Protein AF-A0A6D0ID03-F1 (afdb_monomer_lite)

Radius of gyration: 20.22 Å; chains: 1; bounding box: 51×32×66 Å

Secondary structure (DSSP, 8-state):
-------PPPPP-HHHHHHHHHHHHHHHHHHHHHHHHTTSS-HHHHHHHHHHHGGGHHHHHH-GGGHHHHHHHHHHHHHHHHHHHHHHHHHHSS---HHHHHHHHHS-HHHHHHHHHHH--HHHHHHHHHHHHHHHHHHHT-------TTHHHHHHHHHHIIIIIHHHHIIIIIS---HHHHHHHHHHHHGGG--

InterPro domains:
  IPR040423 Phosphoethanolamine transferase [PTHR30443] (12-194)

Foldseek 3Di:
DDPPPPPPQDDFDPQLVVLLLCLLLLLQQVLVVVCVVVVNDDCLLNVLQSLLSCLLCLVLLVCLVCNLVSSVVVLVQSLVQSLVQVLVCVQPVDGDDPVNVVVVVVDDPVRVVVVCVVSDDPVSVVVSVVSVVVSVVSSVSNHRRDDDPPVSVVVSVCSCCVLPVVLQCCCCVVVVDPSVVSV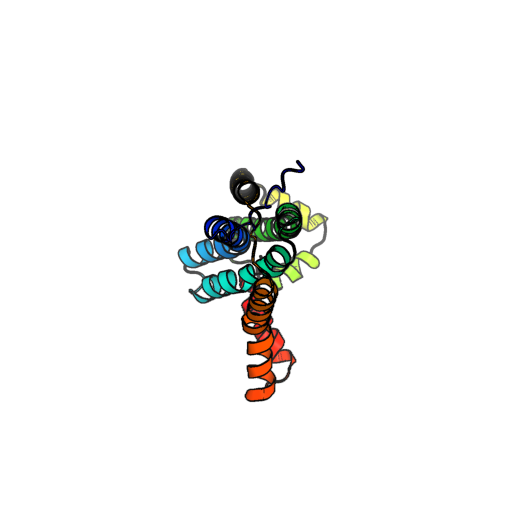VVSVVSCVSNRD

Sequence (195 aa):
MHSTEVQAKPLFSWKALGWALLYFWFFSTLLQAIIYISGYSGTNGIRDSLLFSSLWLIPVFLFPKRIKIIAAVIGVVLWAASLAALCYYVIYGQEFSQSVLFVMFETNTNEASEYLSQYFSLKIVLIALAYTAVAVLLWTRLRPVYIPKPWRYVVSFALLYGLILHPIAMNTFIKNKPFEKTLDNLASRMEPAAP

pLDDT: mean 81.66, std 10.71, range [38.16, 95.25]

Organism: Escherichia coli (NCBI:txid562)

Structure (mmCIF, N/CA/C/O backbone):
data_AF-A0A6D0ID03-F1
#
_entry.id   AF-A0A6D0ID03-F1
#
loop_
_atom_site.group_PDB
_atom_site.id
_atom_site.type_symbol
_atom_site.label_atom_id
_atom_site.label_alt_id
_atom_site.label_comp_id
_atom_site.label_asym_id
_atom_site.label_entity_id
_atom_site.label_seq_id
_atom_site.pdbx_PDB_ins_code
_atom_site.Cartn_x
_atom_site.Cartn_y
_atom_site.Cartn_z
_atom_site.occupancy
_atom_site.B_iso_or_equiv
_atom_site.auth_seq_id
_atom_site.auth_comp_id
_atom_site.auth_asym_id
_atom_site.auth_atom_id
_atom_site.pdbx_PDB_model_num
ATOM 1 N N . MET A 1 1 ? -23.433 2.942 46.182 1.00 38.16 1 MET A N 1
ATOM 2 C CA . MET A 1 1 ? -23.709 3.623 44.898 1.00 38.16 1 MET A CA 1
ATOM 3 C C . MET A 1 1 ? -22.635 3.203 43.905 1.00 38.16 1 MET A C 1
ATOM 5 O O . MET A 1 1 ? -21.529 3.718 43.967 1.00 38.16 1 MET A O 1
ATOM 9 N N . HIS A 1 2 ? -22.912 2.197 43.071 1.00 39.59 2 HIS A N 1
ATOM 10 C CA . HIS A 1 2 ? -22.022 1.823 41.971 1.00 39.59 2 HIS A CA 1
ATOM 11 C C . HIS A 1 2 ? -22.302 2.758 40.797 1.00 39.59 2 HIS A C 1
ATOM 13 O O . HIS A 1 2 ? -23.371 2.691 40.196 1.00 39.59 2 HIS A O 1
ATOM 19 N N . SER A 1 3 ? -21.356 3.647 40.507 1.00 43.28 3 SER A N 1
ATOM 20 C CA . SER A 1 3 ? -21.364 4.483 39.312 1.00 43.28 3 SER A CA 1
ATOM 21 C C . SER A 1 3 ? -21.322 3.582 38.080 1.00 43.28 3 SER A C 1
ATOM 23 O O . SER A 1 3 ? -20.286 3.017 37.741 1.00 43.28 3 SER A O 1
ATOM 25 N N . THR A 1 4 ? -22.463 3.411 37.420 1.00 43.03 4 THR A N 1
ATOM 26 C CA . THR A 1 4 ? -22.525 2.881 36.061 1.00 43.03 4 THR A CA 1
ATOM 27 C C . THR A 1 4 ? -21.894 3.912 35.137 1.00 43.03 4 THR A C 1
ATOM 29 O O . THR A 1 4 ? -22.569 4.830 34.671 1.00 43.03 4 THR A O 1
ATOM 32 N N . GLU A 1 5 ? -20.592 3.784 34.884 1.00 44.31 5 GLU A N 1
ATOM 33 C CA . GLU A 1 5 ? -19.985 4.410 33.717 1.00 44.31 5 GLU A CA 1
ATOM 34 C C . GLU A 1 5 ? -20.665 3.821 32.482 1.00 44.31 5 GLU A C 1
ATOM 36 O O . GLU A 1 5 ? -20.397 2.697 32.052 1.00 44.31 5 GLU A O 1
ATOM 41 N N . VAL A 1 6 ? -21.612 4.576 31.932 1.00 44.34 6 VAL A N 1
ATOM 42 C CA . VAL A 1 6 ? -22.170 4.324 30.611 1.00 44.34 6 VAL A CA 1
ATOM 43 C C . VAL A 1 6 ? -21.000 4.453 29.638 1.00 44.34 6 VAL A C 1
ATOM 45 O O . VAL A 1 6 ? -20.642 5.559 29.240 1.00 44.34 6 VAL A O 1
ATOM 48 N N . GLN A 1 7 ? -20.358 3.330 29.295 1.00 45.62 7 GLN A N 1
ATOM 49 C CA . GLN A 1 7 ? -19.357 3.278 28.233 1.00 45.62 7 GLN A CA 1
ATOM 50 C C . GLN A 1 7 ? -20.007 3.830 26.966 1.00 45.62 7 GLN A C 1
ATOM 52 O O . GLN A 1 7 ? -20.811 3.155 26.316 1.00 45.62 7 GLN A O 1
ATOM 57 N N . ALA A 1 8 ? -19.692 5.082 26.635 1.00 53.47 8 ALA A N 1
ATOM 58 C CA . ALA A 1 8 ? -20.149 5.714 25.414 1.00 53.47 8 ALA A CA 1
ATOM 59 C C . ALA A 1 8 ? -19.753 4.812 24.240 1.00 53.47 8 ALA A C 1
ATOM 61 O O . ALA A 1 8 ? -18.574 4.496 24.053 1.00 53.47 8 ALA A O 1
ATOM 62 N N . LYS A 1 9 ? -20.744 4.352 23.463 1.00 58.38 9 LYS A N 1
ATOM 63 C CA . LYS A 1 9 ? -20.488 3.576 22.245 1.00 58.38 9 LYS A CA 1
ATOM 64 C C . LYS A 1 9 ? -19.510 4.379 21.379 1.00 58.38 9 LYS A C 1
ATOM 66 O O . LYS A 1 9 ? -19.823 5.525 21.055 1.00 58.38 9 LYS A O 1
ATOM 71 N N . PRO A 1 10 ? -18.352 3.816 20.993 1.00 64.25 10 PRO A N 1
ATOM 72 C CA . PRO A 1 10 ? -17.403 4.543 20.168 1.00 64.25 10 PRO A CA 1
ATOM 73 C C . PRO A 1 10 ? -18.072 4.875 18.831 1.00 64.25 10 PRO A C 1
ATOM 75 O O . PRO A 1 10 ? -18.492 3.982 18.093 1.00 64.25 10 PRO A O 1
ATOM 78 N N . LEU A 1 11 ? -18.216 6.172 18.560 1.00 70.81 11 LEU A N 1
ATOM 79 C CA . LEU A 1 11 ? -18.825 6.684 17.339 1.00 70.81 11 LEU A CA 1
ATOM 80 C C . LEU A 1 11 ? -17.901 6.439 16.142 1.00 70.81 11 LEU A C 1
ATOM 82 O O . LEU A 1 11 ? -16.672 6.493 16.247 1.00 70.81 11 LEU A O 1
ATOM 86 N N . PHE A 1 12 ? -18.513 6.187 14.987 1.00 79.62 12 PHE A N 1
ATOM 87 C CA . PHE A 1 12 ? -17.796 6.064 13.725 1.00 79.62 12 PHE A CA 1
ATOM 88 C C . PHE A 1 12 ? -17.061 7.370 13.394 1.00 79.62 12 PHE A C 1
ATOM 90 O O . PHE A 1 12 ? -17.638 8.455 13.462 1.00 79.62 12 PHE A O 1
ATOM 97 N N . SER A 1 13 ? -15.780 7.269 13.026 1.00 83.19 13 SER A N 1
ATOM 98 C CA . SER A 1 13 ? -14.940 8.426 12.706 1.00 83.19 13 SER A CA 1
ATOM 99 C C . SER A 1 13 ? -14.522 8.418 11.240 1.00 83.19 13 SER A C 1
ATOM 101 O O . SER A 1 13 ? -13.660 7.639 10.830 1.00 83.19 13 SER A O 1
ATOM 103 N N . TRP A 1 14 ? -15.063 9.363 10.470 1.00 83.50 14 TRP A N 1
ATOM 104 C CA . TRP A 1 14 ? -14.667 9.620 9.081 1.00 83.50 14 TRP A CA 1
ATOM 105 C C . TRP A 1 14 ? -13.178 9.938 8.935 1.00 83.50 14 TRP A C 1
ATOM 107 O O . TRP A 1 14 ? -12.538 9.503 7.982 1.00 83.50 14 TRP A O 1
ATOM 117 N N . LYS A 1 15 ? -12.596 10.637 9.918 1.00 86.69 15 LYS A N 1
ATOM 118 C CA . LYS A 1 15 ? -11.157 10.929 9.934 1.00 86.69 15 LYS A CA 1
ATOM 119 C C . LYS A 1 15 ? -10.334 9.643 10.023 1.00 86.69 15 LYS A C 1
ATOM 121 O O . LYS A 1 15 ? -9.345 9.512 9.314 1.00 86.69 15 LYS A O 1
ATOM 126 N N . ALA A 1 16 ? -10.740 8.690 10.865 1.00 84.88 16 ALA A N 1
ATOM 127 C CA . ALA A 1 16 ? -10.045 7.409 10.993 1.00 84.88 16 ALA A CA 1
ATOM 128 C C . ALA A 1 16 ? -10.129 6.581 9.700 1.00 84.88 16 ALA A C 1
ATOM 130 O O . ALA A 1 16 ? -9.131 5.991 9.293 1.00 84.88 16 ALA A O 1
ATOM 131 N N . LEU A 1 17 ? -11.291 6.591 9.036 1.00 87.31 17 LEU A N 1
ATOM 132 C CA . LEU A 1 17 ? -11.467 5.942 7.737 1.00 87.31 17 LEU A CA 1
ATOM 133 C C . LEU A 1 17 ? -10.562 6.567 6.664 1.00 87.31 17 LEU A C 1
ATOM 135 O O . LEU A 1 17 ? -9.885 5.835 5.951 1.00 87.31 17 LEU A O 1
ATOM 139 N N . GLY A 1 18 ? -10.510 7.900 6.585 1.00 88.06 18 GLY A N 1
ATOM 140 C CA . GLY A 1 18 ? -9.657 8.609 5.628 1.00 88.06 18 GLY A CA 1
ATOM 141 C C . GLY A 1 18 ? -8.176 8.260 5.785 1.00 88.06 18 GLY A C 1
ATOM 142 O O . GLY A 1 18 ? -7.510 7.972 4.799 1.00 88.06 18 GLY A O 1
ATOM 143 N N . TRP A 1 19 ? -7.671 8.188 7.022 1.00 89.94 19 TRP A N 1
ATOM 144 C CA . TRP A 1 19 ? -6.288 7.761 7.274 1.00 89.94 19 TRP A CA 1
ATOM 145 C C . TRP A 1 19 ? -6.032 6.299 6.894 1.00 89.94 19 TRP A C 1
ATOM 147 O O . TRP A 1 19 ? -4.968 5.997 6.363 1.00 89.94 19 TRP A O 1
ATOM 157 N N . ALA A 1 20 ? -6.988 5.399 7.139 1.00 88.12 20 ALA A N 1
ATOM 158 C CA . ALA A 1 20 ? -6.862 3.999 6.735 1.00 88.12 20 ALA A CA 1
ATOM 159 C C .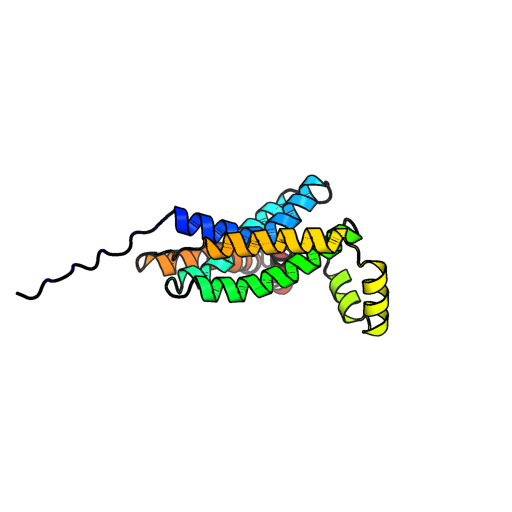 ALA A 1 20 ? -6.837 3.845 5.206 1.00 88.12 20 ALA A C 1
ATOM 161 O O . ALA A 1 20 ? -6.003 3.110 4.688 1.00 88.12 20 ALA A O 1
ATOM 162 N N . LEU A 1 21 ? -7.703 4.573 4.493 1.00 89.44 21 LEU A N 1
ATOM 163 C CA . LEU A 1 21 ? -7.707 4.618 3.030 1.00 89.44 21 LEU A CA 1
ATOM 164 C C . LEU A 1 21 ? -6.377 5.144 2.492 1.00 89.44 21 LEU A C 1
ATOM 166 O O . LEU A 1 21 ? -5.731 4.456 1.713 1.00 89.44 21 LEU A O 1
ATOM 170 N N . LEU A 1 22 ? -5.933 6.312 2.966 1.00 90.31 22 LEU A N 1
ATOM 171 C CA . LEU A 1 22 ? -4.670 6.915 2.538 1.00 90.31 22 LEU A CA 1
ATOM 172 C C . LEU A 1 22 ? -3.477 5.984 2.760 1.00 90.31 22 LEU A C 1
ATOM 174 O O . LEU A 1 22 ? -2.607 5.908 1.901 1.00 90.31 22 LEU A O 1
ATOM 178 N N . TYR A 1 23 ? -3.447 5.262 3.883 1.00 91.12 23 TYR A N 1
ATOM 179 C CA . TYR A 1 23 ? -2.380 4.310 4.172 1.00 91.12 23 TYR A CA 1
ATOM 180 C C . TYR A 1 23 ? -2.305 3.179 3.141 1.00 91.12 23 TYR A C 1
ATOM 182 O O . TYR A 1 23 ? -1.234 2.927 2.603 1.00 91.12 23 TYR A O 1
ATOM 190 N N . PHE A 1 24 ? -3.423 2.512 2.839 1.00 90.38 24 PHE A N 1
ATOM 191 C CA . PHE A 1 24 ? -3.412 1.406 1.875 1.00 90.38 24 PHE A CA 1
ATOM 192 C C . PHE A 1 24 ? -3.273 1.879 0.431 1.00 90.38 24 PHE A C 1
ATOM 194 O O . PHE A 1 24 ? -2.626 1.208 -0.367 1.00 90.38 24 PHE A O 1
ATOM 201 N N . TRP A 1 25 ? -3.848 3.033 0.095 1.00 91.44 25 TRP A N 1
ATOM 202 C CA . TRP A 1 25 ? -3.715 3.620 -1.234 1.00 91.44 25 TRP A CA 1
ATOM 203 C C . TRP A 1 25 ? -2.271 4.010 -1.526 1.00 91.44 25 TRP A C 1
ATOM 205 O O . TRP A 1 25 ? -1.790 3.724 -2.613 1.00 91.44 25 TRP A O 1
ATOM 215 N N . PHE A 1 26 ? -1.547 4.563 -0.548 1.00 90.88 26 PHE A N 1
ATOM 216 C CA . PHE A 1 26 ? -0.164 5.011 -0.723 1.00 90.88 26 PHE A CA 1
ATOM 217 C C . PHE A 1 26 ? 0.756 3.963 -1.372 1.00 90.88 26 PHE A C 1
ATOM 219 O O . PHE A 1 26 ? 1.575 4.322 -2.219 1.00 90.88 26 PHE A O 1
ATOM 226 N N . PHE A 1 27 ? 0.612 2.683 -1.015 1.00 88.06 27 PHE A N 1
ATOM 227 C CA . PHE A 1 27 ? 1.484 1.625 -1.531 1.00 88.06 27 PHE A CA 1
ATOM 228 C C . PHE A 1 27 ? 1.277 1.333 -3.019 1.00 88.06 27 PHE A C 1
ATOM 230 O O . PHE A 1 27 ? 2.258 1.149 -3.731 1.00 88.06 27 PHE A O 1
ATOM 237 N N . SER A 1 28 ? 0.034 1.355 -3.499 1.00 83.19 28 SER A N 1
ATOM 238 C CA . SER A 1 28 ? -0.282 1.001 -4.890 1.00 83.19 28 SER A CA 1
ATOM 239 C C . SER A 1 28 ? -0.426 2.229 -5.797 1.00 83.19 28 SER A C 1
ATOM 241 O O . SER A 1 28 ? -0.029 2.215 -6.958 1.00 83.19 28 SER A O 1
ATOM 243 N N . THR A 1 29 ? -0.973 3.333 -5.284 1.00 84.12 29 THR A N 1
ATOM 244 C CA . THR A 1 29 ? -1.328 4.489 -6.117 1.00 84.12 29 THR A CA 1
ATOM 245 C C . THR A 1 29 ? -0.163 5.430 -6.365 1.00 84.12 29 THR A C 1
ATOM 247 O O . THR A 1 29 ? -0.202 6.167 -7.344 1.00 84.12 29 THR A O 1
ATOM 250 N N . LEU A 1 30 ? 0.856 5.460 -5.494 1.00 85.94 30 LEU A N 1
ATOM 251 C CA . LEU A 1 30 ? 1.992 6.367 -5.682 1.00 85.94 30 LEU A CA 1
ATOM 252 C C . LEU A 1 30 ? 2.731 6.044 -6.984 1.00 85.94 30 LEU A C 1
ATOM 254 O O . LEU A 1 30 ? 2.959 6.939 -7.792 1.00 85.94 30 LEU A O 1
ATOM 258 N N . LEU A 1 31 ? 3.055 4.767 -7.199 1.00 83.88 31 LEU A N 1
ATOM 259 C CA . LEU A 1 31 ? 3.739 4.318 -8.408 1.00 83.88 31 LEU A CA 1
ATOM 260 C C . LEU A 1 31 ? 2.875 4.565 -9.652 1.00 83.88 31 LEU A C 1
ATOM 262 O O . LEU A 1 31 ? 3.341 5.167 -10.614 1.00 83.88 31 LEU A O 1
ATOM 266 N N . GLN A 1 32 ? 1.591 4.199 -9.594 1.00 83.69 32 GLN A N 1
ATOM 267 C CA . GLN A 1 32 ? 0.643 4.424 -10.690 1.00 83.69 32 GLN A CA 1
ATOM 268 C C . GLN A 1 32 ? 0.463 5.913 -11.028 1.00 83.69 32 GLN A C 1
ATOM 270 O O . GLN A 1 32 ? 0.350 6.277 -12.197 1.00 83.69 32 GLN A O 1
ATOM 275 N N . ALA A 1 33 ? 0.490 6.798 -10.028 1.00 85.44 33 ALA A N 1
ATOM 276 C CA . ALA A 1 33 ? 0.455 8.239 -10.252 1.00 85.44 33 ALA A CA 1
ATOM 277 C C . ALA A 1 33 ? 1.724 8.739 -10.958 1.00 85.44 33 ALA A C 1
ATOM 279 O O . ALA A 1 33 ? 1.625 9.564 -11.863 1.00 85.44 33 ALA A O 1
ATOM 280 N N . ILE A 1 34 ? 2.901 8.227 -10.580 1.00 84.12 34 ILE A N 1
ATOM 281 C CA . ILE A 1 34 ? 4.168 8.568 -11.239 1.00 84.12 34 ILE A CA 1
ATOM 282 C C . ILE A 1 34 ? 4.144 8.113 -12.707 1.00 84.12 34 ILE A C 1
ATOM 284 O O . ILE A 1 34 ? 4.424 8.920 -13.589 1.00 84.12 34 ILE A O 1
ATOM 288 N N . ILE A 1 35 ? 3.736 6.869 -12.977 1.00 82.38 35 ILE A N 1
ATOM 289 C CA . ILE A 1 35 ? 3.647 6.306 -14.336 1.00 82.38 35 ILE A CA 1
ATOM 290 C C . ILE A 1 35 ? 2.672 7.115 -15.205 1.00 82.38 35 ILE A C 1
ATOM 292 O O . ILE A 1 35 ? 2.978 7.436 -16.356 1.00 82.38 35 ILE A O 1
ATOM 296 N N . TYR A 1 36 ? 1.515 7.486 -14.649 1.00 81.88 36 TYR A N 1
ATOM 297 C CA . TYR A 1 36 ? 0.525 8.315 -15.336 1.00 81.88 36 TYR A CA 1
ATOM 298 C C . TYR A 1 36 ? 1.073 9.700 -15.695 1.00 81.88 36 TYR A C 1
ATOM 300 O O . TYR A 1 36 ? 0.925 10.146 -16.830 1.00 81.88 36 TYR A O 1
ATOM 308 N N . ILE A 1 37 ? 1.743 10.375 -14.753 1.00 81.81 37 ILE A N 1
ATOM 309 C CA . ILE A 1 37 ? 2.349 11.696 -14.995 1.00 81.81 37 ILE A CA 1
ATOM 310 C C . ILE A 1 37 ? 3.456 11.605 -16.052 1.00 81.81 37 ILE A C 1
ATOM 312 O O . ILE A 1 37 ? 3.625 12.527 -16.846 1.00 81.81 37 ILE A O 1
ATOM 316 N N . SER A 1 38 ? 4.187 10.492 -16.093 1.00 79.56 38 SER A N 1
ATOM 317 C CA . SER A 1 38 ? 5.211 10.236 -17.106 1.00 79.56 38 SER A CA 1
ATOM 318 C C . SER A 1 38 ? 4.648 9.847 -18.481 1.00 79.56 38 SER A C 1
ATOM 320 O O . SER A 1 38 ? 5.418 9.738 -1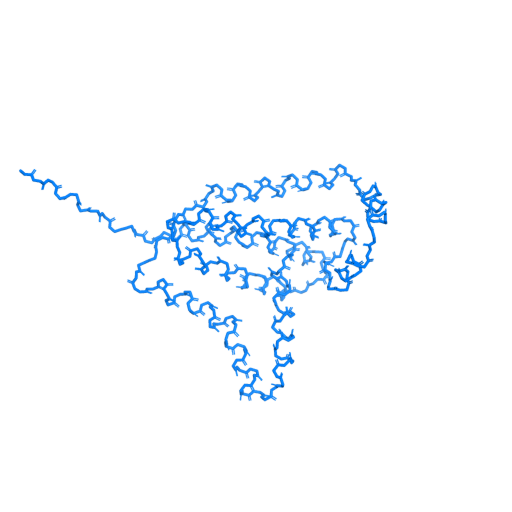9.429 1.00 79.56 38 SER A O 1
ATOM 322 N N . GLY A 1 39 ? 3.326 9.690 -18.619 1.00 73.81 39 GLY A N 1
ATOM 323 C CA . GLY A 1 39 ? 2.654 9.442 -19.897 1.00 73.81 39 GLY A CA 1
ATOM 324 C C . GLY A 1 39 ? 2.712 7.993 -20.389 1.00 73.81 39 GLY A C 1
ATOM 325 O O . GLY A 1 39 ? 2.277 7.723 -21.506 1.00 73.81 39 GLY A O 1
ATOM 326 N N . TYR A 1 40 ? 3.215 7.062 -19.573 1.00 68.12 40 TYR A N 1
ATOM 327 C CA . TYR A 1 40 ? 3.358 5.650 -19.947 1.00 68.12 40 TYR A CA 1
ATOM 328 C C . TYR A 1 40 ? 2.064 4.840 -19.797 1.00 68.12 40 TYR A C 1
ATOM 330 O O . TYR A 1 40 ? 1.917 3.808 -20.446 1.00 68.12 40 TYR A O 1
ATOM 338 N N . SER A 1 41 ? 1.112 5.293 -18.972 1.00 68.69 41 SER A N 1
ATOM 339 C CA . SER A 1 41 ? -0.139 4.569 -18.718 1.00 68.69 41 SER A CA 1
ATOM 340 C C . SER A 1 41 ? -1.349 5.497 -18.647 1.00 68.69 41 SER A C 1
ATOM 342 O O . SER A 1 41 ? -1.246 6.679 -18.319 1.00 68.69 41 SER A O 1
ATOM 344 N N . GLY A 1 42 ? -2.521 4.951 -18.975 1.00 72.12 42 GLY A N 1
ATOM 345 C CA . GLY A 1 42 ? -3.800 5.654 -18.892 1.00 72.12 42 GLY A CA 1
ATOM 346 C C . GLY A 1 42 ? -4.363 5.713 -17.466 1.00 72.12 42 GLY A C 1
ATOM 347 O O . GLY A 1 42 ? -3.817 5.171 -16.511 1.00 72.12 42 GLY A O 1
ATOM 348 N N . THR A 1 43 ? -5.540 6.319 -17.310 1.00 79.38 43 THR A N 1
ATOM 349 C CA . THR A 1 43 ? -6.202 6.484 -15.998 1.00 79.38 43 THR A CA 1
ATOM 350 C C . THR A 1 43 ? -6.719 5.176 -15.383 1.00 79.38 43 THR A C 1
ATOM 352 O O . THR A 1 43 ? -7.073 5.142 -14.201 1.00 79.38 43 THR A O 1
ATOM 355 N N . ASN A 1 44 ? -6.762 4.089 -16.160 1.00 78.69 44 ASN A N 1
ATOM 356 C CA . ASN A 1 44 ? -7.262 2.790 -15.708 1.00 78.69 44 ASN A CA 1
ATOM 357 C C . ASN A 1 44 ? -6.423 2.207 -14.560 1.00 78.69 44 ASN A C 1
ATOM 359 O O . ASN A 1 44 ? -7.014 1.691 -13.612 1.00 78.69 44 ASN A O 1
ATOM 363 N N . GLY A 1 45 ? -5.091 2.351 -14.594 1.00 78.00 45 GLY A N 1
ATOM 364 C CA . GLY A 1 45 ? -4.199 1.862 -13.533 1.00 78.00 45 GLY A CA 1
ATOM 365 C C . GLY A 1 45 ? -4.415 2.580 -12.197 1.00 78.00 45 GLY A C 1
ATOM 366 O O . GLY A 1 45 ? -4.497 1.945 -11.145 1.00 78.00 45 GLY A O 1
ATOM 367 N N . ILE A 1 46 ? -4.637 3.900 -12.225 1.00 82.31 46 ILE A N 1
ATOM 368 C CA . ILE A 1 46 ? -4.972 4.690 -11.025 1.00 82.31 46 ILE A CA 1
ATOM 369 C C . ILE A 1 46 ? -6.319 4.253 -10.441 1.00 82.31 46 ILE A C 1
ATOM 371 O O . ILE A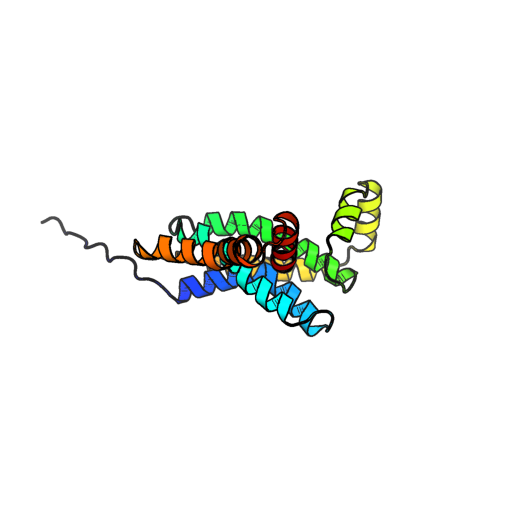 1 46 ? -6.455 4.083 -9.230 1.00 82.31 46 ILE A O 1
ATOM 375 N N . ARG A 1 47 ? -7.336 4.066 -11.291 1.00 83.69 47 ARG A N 1
ATOM 376 C CA . ARG A 1 47 ? -8.658 3.638 -10.823 1.00 83.69 47 ARG A CA 1
ATOM 377 C C . ARG A 1 47 ? -8.590 2.257 -10.185 1.00 83.69 47 ARG A C 1
ATOM 379 O O . ARG A 1 47 ? -9.111 2.064 -9.089 1.00 83.69 47 ARG A O 1
ATOM 386 N N . ASP A 1 48 ? -7.992 1.301 -10.884 1.00 82.25 48 ASP A N 1
ATOM 387 C CA . ASP A 1 48 ? -7.992 -0.083 -10.439 1.00 82.25 48 ASP A CA 1
ATOM 388 C C . ASP A 1 48 ? -7.094 -0.247 -9.193 1.00 82.25 48 ASP A C 1
ATOM 390 O O . ASP A 1 48 ? -7.529 -0.882 -8.232 1.00 82.25 48 ASP A O 1
ATOM 394 N N . SER A 1 49 ? -5.957 0.460 -9.097 1.00 82.12 49 SER A N 1
ATOM 395 C CA . SER A 1 49 ? -5.163 0.522 -7.855 1.00 82.12 49 SER A CA 1
ATOM 396 C C . SER A 1 49 ? -5.973 1.045 -6.663 1.00 82.12 49 SER A C 1
ATOM 398 O O . SER A 1 49 ? -6.067 0.357 -5.652 1.00 82.12 49 SER A O 1
ATOM 400 N N . LEU A 1 50 ? -6.666 2.183 -6.781 1.00 85.62 50 LEU A N 1
ATOM 401 C CA . LEU A 1 50 ? -7.523 2.710 -5.704 1.00 85.62 50 LEU A CA 1
ATOM 402 C C . LEU A 1 50 ? -8.615 1.718 -5.265 1.00 85.62 50 LEU A C 1
ATOM 404 O O . LEU A 1 50 ? -8.868 1.528 -4.066 1.00 85.62 50 LEU A O 1
ATOM 408 N N . LEU A 1 51 ? -9.280 1.088 -6.235 1.00 84.06 51 LEU A N 1
ATOM 409 C CA . LEU A 1 51 ? -10.372 0.153 -5.986 1.00 84.06 51 LEU A CA 1
ATOM 410 C C . LEU A 1 51 ? -9.882 -1.109 -5.269 1.00 84.06 51 LEU A C 1
ATOM 412 O O . LEU A 1 51 ? -10.421 -1.461 -4.220 1.00 84.06 51 LEU A O 1
ATOM 416 N N . PHE A 1 52 ? -8.844 -1.765 -5.782 1.00 84.56 52 PHE A N 1
ATOM 417 C CA . PHE A 1 52 ? -8.352 -3.019 -5.215 1.00 84.56 52 PHE A CA 1
ATOM 418 C C . PHE A 1 52 ? -7.538 -2.810 -3.932 1.00 84.56 52 PHE A C 1
ATOM 420 O O . PHE A 1 52 ? -7.664 -3.625 -3.019 1.00 84.56 52 PHE A O 1
ATOM 427 N N . SER A 1 53 ? -6.830 -1.686 -3.756 1.00 84.56 53 SER A N 1
ATOM 428 C CA . SER A 1 53 ? -6.211 -1.350 -2.462 1.00 84.56 53 SER A CA 1
ATOM 429 C C . SER A 1 53 ? -7.249 -1.196 -1.345 1.00 84.56 53 SER A C 1
ATOM 431 O O . SER A 1 53 ? -6.945 -1.421 -0.173 1.00 84.56 53 SER A O 1
ATOM 433 N N . SER A 1 54 ? -8.503 -0.876 -1.684 1.00 86.56 54 SER A N 1
ATOM 434 C CA . SER A 1 54 ? -9.596 -0.804 -0.708 1.00 86.56 54 SER A CA 1
ATOM 435 C C . SER A 1 54 ? -9.999 -2.179 -0.150 1.00 86.56 54 SER A C 1
ATOM 437 O O . SER A 1 54 ? -10.627 -2.237 0.908 1.00 86.56 54 SER A O 1
ATOM 439 N N . LEU A 1 55 ? -9.597 -3.296 -0.777 1.00 87.50 55 LEU A N 1
ATOM 440 C CA . LEU A 1 55 ? -9.801 -4.642 -0.220 1.00 87.50 55 LEU A CA 1
ATOM 441 C C . LEU A 1 55 ? -9.037 -4.843 1.093 1.00 87.50 55 LEU A C 1
ATOM 443 O O . LEU A 1 55 ? -9.531 -5.527 1.992 1.00 87.50 55 LEU A O 1
ATOM 447 N N . TRP A 1 56 ? -7.888 -4.185 1.264 1.00 87.56 56 TRP A N 1
ATOM 448 C CA . TRP A 1 56 ? -7.097 -4.254 2.496 1.00 87.56 56 TRP A CA 1
ATOM 449 C C . TRP A 1 56 ? -7.797 -3.624 3.710 1.00 87.56 56 TRP A C 1
ATOM 451 O O . TRP A 1 56 ? -7.429 -3.890 4.857 1.00 87.56 56 TRP A O 1
ATOM 461 N N . LEU A 1 57 ? -8.877 -2.867 3.490 1.00 86.62 57 LEU A N 1
ATOM 462 C CA . LEU A 1 57 ? -9.737 -2.386 4.567 1.00 86.62 57 LEU A CA 1
ATOM 463 C C . LEU A 1 57 ? -10.608 -3.480 5.183 1.00 86.62 57 LEU A C 1
ATOM 465 O O . LEU A 1 57 ? -11.022 -3.332 6.332 1.00 86.62 57 LEU A O 1
ATOM 469 N N . ILE A 1 58 ? -10.881 -4.577 4.471 1.00 87.38 58 ILE A N 1
ATOM 470 C CA . ILE A 1 58 ? -11.706 -5.681 4.973 1.00 87.38 58 ILE A CA 1
ATOM 471 C C . ILE A 1 58 ? -11.170 -6.211 6.314 1.00 87.38 58 ILE A C 1
ATOM 473 O O . ILE A 1 58 ? -11.914 -6.149 7.298 1.00 87.38 58 ILE A O 1
ATOM 477 N N . PRO A 1 59 ? -9.908 -6.673 6.432 1.00 85.69 59 PRO A N 1
ATOM 478 C CA . PRO A 1 59 ? -9.393 -7.189 7.701 1.00 85.69 59 PRO A CA 1
ATOM 479 C C . PRO A 1 59 ? -9.326 -6.106 8.790 1.00 85.69 59 PRO A C 1
ATOM 481 O O . PRO A 1 59 ? -9.562 -6.391 9.966 1.00 85.69 59 PRO A O 1
ATOM 484 N N . VAL A 1 60 ? -9.094 -4.846 8.413 1.00 85.69 60 VAL A N 1
ATOM 485 C CA . VAL A 1 60 ? -9.086 -3.702 9.335 1.00 85.69 60 VAL A CA 1
ATOM 486 C C . VAL A 1 60 ? -10.470 -3.437 9.926 1.00 85.69 60 VAL A C 1
ATOM 488 O O . VAL A 1 60 ? -10.608 -3.300 11.146 1.00 85.69 60 VAL A O 1
ATOM 491 N N . PHE A 1 61 ? -11.511 -3.428 9.093 1.00 84.75 61 PHE A N 1
ATOM 492 C CA . PHE A 1 61 ? -12.887 -3.319 9.556 1.00 84.75 61 PHE A CA 1
ATOM 493 C C . PHE A 1 61 ? -13.230 -4.521 10.420 1.00 84.75 61 PHE A C 1
ATOM 495 O O . PHE A 1 61 ? -13.725 -4.331 11.530 1.00 84.75 61 PHE A O 1
ATOM 502 N N . LEU A 1 62 ? -12.882 -5.739 9.993 1.00 85.38 62 LEU A N 1
ATOM 503 C CA . LEU A 1 62 ? -13.123 -6.998 10.704 1.00 85.38 62 LEU A CA 1
ATOM 504 C C . LEU A 1 62 ? -12.360 -7.168 12.022 1.00 85.38 62 LEU A C 1
ATOM 506 O O . LEU A 1 62 ? -12.768 -8.030 12.807 1.00 85.38 62 LEU A O 1
ATOM 510 N N . PHE A 1 63 ? -11.433 -6.272 12.399 1.00 86.25 63 PHE A N 1
ATOM 511 C CA . PHE A 1 63 ? -10.818 -6.241 13.741 1.00 86.25 63 PHE A CA 1
ATOM 512 C C . PHE A 1 63 ? -10.327 -4.828 14.179 1.00 86.25 63 PHE A C 1
ATOM 514 O O . PHE A 1 63 ? -9.119 -4.600 14.256 1.00 86.25 63 PHE A O 1
ATOM 521 N N . PRO A 1 64 ? -11.197 -3.876 14.598 1.00 82.00 64 PRO A N 1
ATOM 522 C CA . PRO A 1 64 ? -10.801 -2.491 14.865 1.00 82.00 64 PRO A CA 1
ATOM 523 C C . PRO A 1 64 ? -9.853 -2.367 16.060 1.00 82.00 64 PRO A C 1
ATOM 525 O O . PRO A 1 64 ? -8.995 -1.490 16.073 1.00 82.00 64 PRO A O 1
ATOM 528 N N . LYS A 1 65 ? -9.944 -3.280 17.041 1.00 84.56 65 LYS A N 1
ATOM 529 C CA . LYS A 1 65 ? -9.023 -3.330 18.190 1.00 84.56 65 LYS A CA 1
ATOM 530 C C . LYS A 1 65 ? -7.583 -3.668 17.783 1.00 84.56 65 LYS A C 1
ATOM 532 O O . LYS A 1 65 ? -6.658 -3.327 18.506 1.00 84.56 65 LYS A O 1
ATOM 537 N N . ARG A 1 66 ? -7.393 -4.346 16.644 1.00 86.38 66 ARG A N 1
ATOM 538 C CA . ARG A 1 66 ? -6.089 -4.808 16.142 1.00 86.38 66 ARG A CA 1
ATOM 539 C C . ARG A 1 66 ? -5.659 -4.081 14.865 1.00 86.38 66 ARG A C 1
ATOM 541 O O . ARG A 1 66 ? -4.724 -4.534 14.212 1.00 86.38 66 ARG A O 1
ATOM 548 N N . ILE A 1 67 ? -6.293 -2.949 14.530 1.00 89.00 67 ILE A N 1
ATOM 549 C CA . ILE A 1 67 ? -6.044 -2.213 13.280 1.00 89.00 67 ILE A CA 1
ATOM 550 C C . ILE A 1 67 ? -4.557 -1.960 13.030 1.00 89.00 67 ILE A C 1
ATOM 552 O O . ILE A 1 67 ? -4.086 -2.222 11.935 1.00 89.00 67 ILE A O 1
ATOM 556 N N . LYS A 1 68 ? -3.808 -1.503 14.042 1.00 88.00 68 LYS A N 1
ATOM 557 C CA . LYS A 1 68 ? -2.398 -1.135 13.877 1.00 88.00 68 LYS A CA 1
ATOM 558 C C . LYS A 1 68 ? -1.522 -2.342 13.566 1.00 88.00 68 LYS A C 1
ATOM 560 O O . LYS A 1 68 ? -0.637 -2.224 12.733 1.00 88.00 68 LYS A O 1
ATOM 565 N N . ILE A 1 69 ? -1.790 -3.479 14.211 1.00 90.62 69 ILE A N 1
ATOM 566 C CA . ILE A 1 69 ? -1.039 -4.726 14.007 1.00 90.62 69 ILE A CA 1
ATOM 567 C C . ILE A 1 69 ? -1.345 -5.284 12.619 1.00 90.62 69 ILE A C 1
ATOM 569 O O . ILE A 1 69 ? -0.432 -5.589 11.867 1.00 90.62 69 ILE A O 1
ATOM 573 N N . ILE A 1 70 ? -2.626 -5.366 12.259 1.00 91.06 70 ILE A N 1
ATOM 574 C CA . ILE A 1 70 ? -3.054 -5.883 10.954 1.00 91.06 70 ILE A CA 1
ATOM 575 C C . ILE A 1 70 ? -2.518 -4.995 9.829 1.00 91.06 70 ILE A C 1
ATOM 577 O O . ILE A 1 70 ? -1.941 -5.501 8.873 1.00 91.06 70 ILE A O 1
ATOM 581 N N . ALA A 1 71 ? -2.653 -3.674 9.974 1.00 90.62 71 ALA A N 1
ATOM 582 C CA . ALA A 1 71 ? -2.113 -2.716 9.022 1.00 90.62 71 ALA A CA 1
ATOM 583 C C . ALA A 1 71 ? -0.582 -2.761 8.965 1.00 90.62 71 ALA A C 1
ATOM 585 O O . ALA A 1 71 ? -0.046 -2.606 7.883 1.00 90.62 71 ALA A O 1
ATOM 586 N N . ALA A 1 72 ? 0.119 -3.017 10.076 1.00 91.50 72 ALA A N 1
ATOM 587 C CA . ALA A 1 72 ? 1.572 -3.190 10.062 1.00 91.50 72 ALA A CA 1
ATOM 588 C C . ALA A 1 72 ? 1.983 -4.447 9.288 1.00 91.50 72 ALA A C 1
ATOM 590 O O . ALA A 1 72 ? 2.851 -4.365 8.434 1.00 91.50 72 ALA A O 1
ATOM 591 N N . VAL A 1 73 ? 1.349 -5.594 9.549 1.00 93.25 73 VAL A N 1
ATOM 592 C CA . VAL A 1 73 ? 1.682 -6.857 8.866 1.00 93.25 73 VAL A CA 1
ATOM 593 C C . VAL A 1 73 ? 1.436 -6.737 7.364 1.00 93.25 73 VAL A C 1
ATOM 595 O O . VAL A 1 73 ? 2.333 -7.007 6.574 1.00 93.25 73 VAL A O 1
ATOM 598 N N . ILE A 1 74 ? 0.244 -6.278 6.972 1.00 91.56 74 ILE A N 1
ATOM 599 C CA . ILE A 1 74 ? -0.090 -6.053 5.560 1.00 91.56 74 ILE A CA 1
ATOM 600 C C . ILE A 1 74 ? 0.834 -4.987 4.968 1.00 91.56 74 ILE A C 1
ATOM 602 O O . ILE A 1 74 ? 1.373 -5.160 3.883 1.00 91.56 74 ILE A O 1
ATOM 606 N N . GLY A 1 75 ? 1.039 -3.894 5.696 1.00 91.38 75 GLY A N 1
ATOM 607 C CA . GLY A 1 75 ? 1.832 -2.761 5.257 1.00 91.38 75 GLY A CA 1
ATOM 608 C C . GLY A 1 75 ? 3.304 -3.081 5.055 1.00 91.38 75 GLY A C 1
ATOM 609 O O . GLY A 1 75 ? 3.885 -2.534 4.137 1.00 91.38 75 GLY A O 1
ATOM 610 N N . VAL A 1 76 ? 3.906 -3.976 5.844 1.00 92.62 76 VAL A N 1
ATOM 611 C CA . VAL A 1 76 ? 5.287 -4.442 5.623 1.00 92.62 76 VAL A CA 1
ATOM 612 C C . VAL A 1 76 ? 5.390 -5.211 4.310 1.00 92.62 76 VAL A C 1
ATOM 614 O O . VAL A 1 76 ? 6.322 -4.975 3.547 1.00 92.62 76 VAL A O 1
ATOM 617 N N . VAL A 1 77 ? 4.423 -6.087 4.024 1.00 91.75 77 VAL A N 1
ATOM 618 C CA . VAL A 1 77 ? 4.387 -6.839 2.760 1.00 91.75 77 VAL A CA 1
ATOM 619 C C . VAL A 1 77 ? 4.202 -5.885 1.578 1.00 91.75 77 VAL A C 1
ATOM 621 O O . VAL A 1 77 ? 4.985 -5.928 0.634 1.00 91.75 77 VAL A O 1
ATOM 624 N N . LEU A 1 78 ? 3.221 -4.978 1.663 1.00 91.38 78 LEU A N 1
ATOM 625 C CA . LEU A 1 78 ? 2.963 -3.982 0.620 1.00 91.38 78 LEU A CA 1
ATOM 626 C C . LEU A 1 78 ? 4.140 -3.024 0.429 1.00 91.38 78 LEU A C 1
ATOM 628 O O . LEU A 1 78 ? 4.470 -2.711 -0.704 1.00 91.38 78 LEU A O 1
ATOM 632 N N . TRP A 1 79 ? 4.779 -2.586 1.516 1.00 94.31 79 TRP A N 1
ATOM 633 C CA . TRP A 1 79 ? 5.955 -1.718 1.490 1.00 94.31 79 TRP A CA 1
ATOM 634 C C . TRP A 1 79 ? 7.141 -2.386 0.807 1.00 94.31 79 TRP A C 1
ATOM 636 O O . TRP A 1 79 ? 7.810 -1.740 0.011 1.00 94.31 79 TRP A O 1
ATOM 646 N N . ALA A 1 80 ? 7.419 -3.655 1.116 1.00 90.69 80 ALA A N 1
ATOM 647 C CA . ALA A 1 80 ? 8.555 -4.358 0.533 1.00 90.69 80 ALA A CA 1
ATOM 648 C C . ALA A 1 80 ? 8.390 -4.499 -0.986 1.00 90.69 80 ALA A C 1
ATOM 650 O O . ALA A 1 80 ? 9.317 -4.194 -1.737 1.00 90.69 80 ALA A O 1
ATOM 651 N N . ALA A 1 81 ? 7.195 -4.900 -1.426 1.00 89.88 81 ALA A N 1
ATOM 652 C CA . ALA A 1 81 ? 6.888 -5.061 -2.840 1.00 89.88 81 ALA A CA 1
ATOM 653 C C . ALA A 1 81 ? 6.874 -3.705 -3.576 1.00 89.88 81 ALA A C 1
ATOM 655 O O . ALA A 1 81 ? 7.606 -3.514 -4.546 1.00 89.88 81 ALA A O 1
ATOM 656 N N . SER A 1 82 ? 6.196 -2.695 -3.019 1.00 90.81 82 SER A N 1
ATOM 657 C CA . SER A 1 82 ? 6.129 -1.358 -3.624 1.00 90.81 82 SER A CA 1
ATOM 658 C C . SER A 1 82 ? 7.455 -0.624 -3.653 1.00 90.81 82 SER A C 1
ATOM 660 O O . SER A 1 82 ? 7.717 0.129 -4.590 1.00 90.81 82 SER A O 1
ATOM 662 N N . LEU A 1 83 ? 8.314 -0.839 -2.657 1.00 91.56 83 LEU A N 1
ATOM 663 C CA . LEU A 1 83 ? 9.657 -0.286 -2.660 1.00 91.56 83 LEU A CA 1
ATOM 664 C C . LEU A 1 83 ? 10.500 -0.919 -3.771 1.00 91.56 83 LEU A C 1
ATOM 666 O O . LEU A 1 83 ? 11.223 -0.196 -4.455 1.00 91.56 83 LEU A O 1
ATOM 670 N N . ALA A 1 84 ? 10.388 -2.233 -3.985 1.00 88.81 84 ALA A N 1
ATOM 671 C CA . ALA A 1 84 ? 11.071 -2.910 -5.082 1.00 88.81 84 ALA A CA 1
ATOM 672 C C . ALA A 1 84 ? 10.604 -2.376 -6.446 1.00 88.81 84 ALA A C 1
ATOM 674 O O . ALA A 1 84 ? 11.440 -1.979 -7.262 1.00 88.81 84 ALA A O 1
ATOM 675 N N . ALA A 1 85 ? 9.289 -2.260 -6.659 1.00 88.56 85 ALA A N 1
ATOM 676 C CA . ALA A 1 85 ? 8.721 -1.704 -7.887 1.00 88.56 85 ALA A CA 1
ATOM 677 C C . ALA A 1 85 ? 9.103 -0.226 -8.106 1.00 88.56 85 ALA A C 1
ATOM 679 O O . ALA A 1 85 ? 9.421 0.183 -9.224 1.00 88.56 85 ALA A O 1
ATOM 680 N N . LEU A 1 86 ? 9.150 0.581 -7.040 1.00 89.81 86 LEU A N 1
ATOM 681 C CA . LEU A 1 86 ? 9.602 1.972 -7.105 1.00 89.81 86 LEU A CA 1
ATOM 682 C C . LEU A 1 86 ? 11.087 2.074 -7.476 1.00 89.81 86 LEU A C 1
ATOM 684 O O . LEU A 1 86 ? 11.448 2.880 -8.332 1.00 89.81 86 LEU A O 1
ATOM 688 N N . CYS A 1 87 ? 11.952 1.266 -6.860 1.00 89.06 87 CYS A N 1
ATOM 689 C CA . CYS A 1 87 ? 13.373 1.219 -7.202 1.00 89.06 87 CYS A CA 1
ATOM 690 C C . CYS A 1 87 ? 13.578 0.790 -8.659 1.00 89.06 87 CYS A C 1
ATOM 692 O O . CYS A 1 87 ? 14.361 1.415 -9.372 1.00 89.06 87 CYS A O 1
ATOM 694 N N . TYR A 1 88 ? 12.832 -0.219 -9.114 1.00 87.56 88 TYR A N 1
ATOM 695 C CA . TYR A 1 88 ? 12.833 -0.657 -10.505 1.00 87.56 88 TYR A CA 1
ATOM 696 C C . TYR A 1 88 ? 12.456 0.488 -11.455 1.00 87.56 88 TYR A C 1
ATOM 698 O O . TYR A 1 88 ? 13.198 0.784 -12.391 1.00 87.56 88 TYR A O 1
ATOM 706 N N . TYR A 1 89 ? 11.377 1.214 -11.158 1.00 88.06 89 TYR A N 1
ATOM 707 C CA . TYR A 1 89 ? 10.975 2.379 -11.943 1.00 88.06 89 TYR A CA 1
ATOM 708 C C . TYR A 1 89 ? 12.050 3.475 -11.971 1.00 88.06 89 TYR A C 1
ATOM 710 O O . TYR A 1 89 ? 12.309 4.068 -13.013 1.00 88.06 89 TYR A O 1
ATOM 718 N N . VAL A 1 90 ? 12.717 3.750 -10.847 1.00 88.69 90 VAL A N 1
ATOM 719 C CA . VAL A 1 90 ? 13.782 4.768 -10.783 1.00 88.69 90 VAL A CA 1
ATOM 720 C C . VAL A 1 90 ? 14.988 4.400 -11.652 1.00 88.69 90 VAL A C 1
ATOM 722 O O . VAL A 1 90 ? 15.636 5.304 -12.184 1.00 88.69 90 VAL A O 1
ATOM 725 N N . ILE A 1 91 ? 15.295 3.107 -11.779 1.00 87.69 91 ILE A N 1
ATOM 726 C CA . ILE A 1 91 ? 16.415 2.600 -12.581 1.00 87.69 91 ILE A CA 1
ATOM 727 C C . ILE A 1 91 ? 16.050 2.568 -14.069 1.00 87.69 91 ILE A C 1
ATOM 729 O O . ILE A 1 91 ? 16.802 3.084 -14.893 1.00 87.69 91 ILE A O 1
ATOM 733 N N . TYR A 1 92 ? 14.908 1.967 -14.409 1.00 84.12 92 TYR A N 1
ATOM 734 C CA . TYR A 1 92 ? 14.558 1.618 -15.790 1.00 84.12 92 TYR A CA 1
ATOM 735 C C . TYR A 1 92 ? 13.544 2.566 -16.441 1.00 84.12 92 TYR A C 1
ATOM 737 O O . TYR A 1 92 ? 13.376 2.536 -17.655 1.00 84.12 92 TYR A O 1
ATOM 745 N N . GLY A 1 93 ? 12.854 3.401 -15.660 1.00 83.31 93 GLY A N 1
ATOM 746 C CA . GLY A 1 93 ? 11.826 4.324 -16.153 1.00 83.31 93 GLY A CA 1
ATOM 747 C C . GLY A 1 93 ? 10.536 3.649 -16.627 1.00 83.31 93 GLY A C 1
ATOM 748 O O . GLY A 1 93 ? 9.720 4.305 -17.267 1.00 83.31 93 GLY A O 1
ATOM 749 N N . GLN A 1 94 ? 10.353 2.361 -16.331 1.00 80.44 94 GLN A N 1
ATOM 750 C CA . GLN A 1 94 ? 9.204 1.562 -16.759 1.00 80.44 94 GLN A CA 1
ATOM 751 C C . GLN A 1 94 ? 8.565 0.820 -15.583 1.00 80.44 94 GLN A C 1
ATOM 753 O O . GLN A 1 94 ? 9.179 0.651 -14.525 1.00 80.44 94 GLN A O 1
ATOM 758 N N . GLU A 1 95 ? 7.315 0.399 -15.764 1.00 80.81 95 GLU A N 1
ATOM 759 C CA . GLU A 1 95 ? 6.572 -0.348 -14.752 1.00 80.81 95 GLU A CA 1
ATOM 760 C C . GLU A 1 95 ? 7.067 -1.791 -14.618 1.00 80.81 95 GLU A C 1
ATOM 762 O O . GLU A 1 95 ? 7.593 -2.393 -15.556 1.00 80.81 95 GLU A O 1
ATOM 767 N N . PHE A 1 96 ? 6.917 -2.335 -13.415 1.00 77.94 96 PHE A N 1
ATOM 768 C CA . PHE A 1 96 ? 7.294 -3.707 -13.118 1.00 77.94 96 PHE A CA 1
ATOM 769 C C . PHE A 1 96 ? 6.275 -4.663 -13.752 1.00 77.94 96 PHE A C 1
ATOM 771 O O . PHE A 1 96 ? 5.090 -4.572 -13.447 1.00 77.94 96 PHE A O 1
ATOM 778 N N . SER A 1 97 ? 6.722 -5.553 -14.643 1.00 81.00 97 SER A N 1
ATOM 779 C CA . SER A 1 97 ? 5.842 -6.469 -15.385 1.00 81.00 97 SER A CA 1
ATOM 780 C C . SER A 1 97 ? 6.036 -7.929 -14.977 1.00 81.00 97 SER A C 1
ATOM 782 O O . SER A 1 97 ? 7.077 -8.321 -14.443 1.00 81.00 97 SER A O 1
ATOM 784 N N . GLN A 1 98 ? 5.047 -8.771 -15.283 1.00 76.50 98 GLN A N 1
ATOM 785 C CA . GLN A 1 98 ? 5.104 -10.200 -14.972 1.00 76.50 98 GLN A CA 1
ATOM 786 C C . GLN A 1 98 ? 6.303 -10.922 -15.622 1.00 76.50 98 GLN A C 1
ATOM 788 O O . GLN A 1 98 ? 6.896 -11.809 -15.008 1.00 76.50 98 GLN A O 1
ATOM 793 N N . SER A 1 99 ? 6.695 -10.548 -16.845 1.00 82.62 99 SER A N 1
ATOM 794 C CA . SER A 1 99 ? 7.861 -11.143 -17.514 1.00 82.62 99 SER A CA 1
ATOM 795 C C . SER A 1 99 ? 9.172 -10.774 -16.819 1.00 82.62 99 SER A C 1
ATOM 797 O O . SER A 1 99 ? 10.056 -11.618 -16.699 1.00 82.62 99 SER A O 1
ATOM 799 N N . VAL A 1 100 ? 9.286 -9.552 -16.293 1.00 81.50 100 VAL A N 1
ATOM 800 C CA . VAL A 1 100 ? 10.446 -9.116 -15.501 1.00 81.50 100 VAL A CA 1
ATOM 801 C C . VAL A 1 100 ? 10.555 -9.929 -14.213 1.00 81.50 100 VAL A C 1
ATOM 803 O O . VAL A 1 100 ? 11.644 -10.382 -13.871 1.00 81.50 100 VAL A O 1
ATOM 806 N N . LEU A 1 101 ? 9.435 -10.174 -13.531 1.00 80.88 101 LEU A N 1
ATOM 807 C CA . LEU A 1 101 ? 9.397 -11.018 -12.335 1.00 80.88 101 LEU A CA 1
ATOM 808 C C . LEU A 1 101 ? 9.829 -12.462 -12.631 1.00 80.88 101 LEU A C 1
ATOM 810 O O . LEU A 1 101 ? 10.564 -13.049 -11.841 1.00 80.88 101 LEU A O 1
ATOM 814 N N . PHE A 1 102 ? 9.420 -13.020 -13.775 1.00 82.75 102 PHE A N 1
ATOM 815 C CA . PHE A 1 102 ? 9.874 -14.343 -14.211 1.00 82.75 102 PHE A CA 1
ATOM 816 C C . PHE A 1 102 ? 11.396 -14.382 -14.398 1.00 82.75 102 PHE A C 1
ATOM 818 O O . PHE A 1 102 ? 12.061 -15.236 -13.817 1.00 82.75 102 PHE A O 1
ATOM 825 N N . VAL A 1 103 ? 11.954 -13.405 -15.120 1.00 81.81 103 VAL A N 1
ATOM 826 C CA . VAL A 1 103 ? 13.407 -13.296 -15.329 1.00 81.81 103 VAL A CA 1
ATOM 827 C C . VAL A 1 103 ? 14.150 -13.138 -13.999 1.00 81.81 103 VAL A C 1
ATOM 829 O O . VAL A 1 103 ? 15.182 -13.771 -13.789 1.00 81.81 103 VAL A O 1
ATOM 832 N N . MET A 1 104 ? 13.619 -12.346 -13.062 1.00 80.25 104 MET A N 1
ATOM 833 C CA . MET A 1 104 ? 14.223 -12.174 -11.735 1.00 80.25 104 MET A CA 1
ATOM 834 C C . MET A 1 104 ? 14.270 -13.472 -10.923 1.00 80.25 104 MET A C 1
ATOM 836 O O . MET A 1 104 ? 15.228 -13.673 -10.182 1.00 80.25 104 MET A O 1
ATOM 840 N N . PHE A 1 105 ? 13.272 -14.350 -11.053 1.00 82.44 105 PHE A N 1
ATOM 841 C CA . PHE A 1 105 ? 13.290 -15.661 -10.397 1.00 82.44 105 PHE A CA 1
ATOM 842 C C . PHE A 1 105 ? 14.189 -16.683 -11.099 1.00 82.44 105 PHE A C 1
ATOM 844 O O . PHE A 1 105 ? 14.625 -17.636 -10.457 1.00 82.44 105 PHE A O 1
ATOM 851 N N . GLU A 1 106 ? 14.468 -16.494 -12.387 1.00 85.06 106 GLU A N 1
ATOM 852 C CA . GLU A 1 106 ? 15.406 -17.323 -13.151 1.00 85.06 106 GLU A CA 1
ATOM 853 C C . GLU A 1 106 ? 16.873 -16.890 -12.945 1.00 85.06 106 GLU A C 1
ATOM 855 O O . GLU A 1 106 ? 17.788 -17.698 -13.093 1.00 85.06 106 GLU A O 1
ATOM 860 N N . THR A 1 107 ? 17.096 -15.635 -12.539 1.00 84.12 107 THR A N 1
ATOM 861 C CA . THR A 1 107 ? 18.422 -15.054 -12.272 1.00 84.12 107 THR A CA 1
ATOM 862 C C . THR A 1 107 ? 19.077 -15.683 -11.035 1.00 84.12 107 THR A C 1
ATOM 864 O O . THR A 1 107 ? 18.451 -15.850 -9.986 1.00 84.12 107 THR A O 1
ATOM 867 N N . ASN A 1 108 ? 20.375 -15.983 -11.118 1.00 86.94 108 ASN A N 1
ATOM 868 C CA . ASN A 1 108 ? 21.137 -16.544 -9.997 1.00 86.94 108 ASN A CA 1
ATOM 869 C C . ASN A 1 108 ? 21.695 -15.452 -9.056 1.00 86.94 108 ASN A C 1
ATOM 871 O O . ASN A 1 108 ? 21.858 -14.293 -9.432 1.00 86.94 108 ASN A O 1
ATOM 875 N N . THR A 1 109 ? 22.069 -15.816 -7.825 1.00 80.56 109 THR A N 1
ATOM 876 C CA . THR A 1 109 ? 22.580 -14.882 -6.801 1.00 80.56 109 THR A CA 1
ATOM 877 C C . THR A 1 109 ? 23.827 -14.104 -7.233 1.00 80.56 109 THR A C 1
ATOM 879 O O . THR A 1 109 ? 23.971 -12.939 -6.860 1.00 80.56 109 THR A O 1
ATOM 882 N N . ASN A 1 110 ? 24.704 -14.709 -8.039 1.00 83.56 110 ASN A N 1
ATOM 883 C CA . ASN A 1 110 ? 25.901 -14.042 -8.563 1.00 83.56 110 ASN A CA 1
ATOM 884 C C . ASN A 1 110 ? 25.544 -12.911 -9.543 1.00 83.56 110 ASN A C 1
ATOM 886 O O . ASN A 1 110 ? 26.062 -11.806 -9.414 1.00 83.56 110 ASN A O 1
ATOM 890 N N . GLU A 1 111 ? 24.616 -13.166 -10.467 1.00 80.75 111 GLU A N 1
ATOM 891 C CA . GLU A 1 111 ? 24.135 -12.178 -11.443 1.00 80.75 111 GLU A CA 1
ATOM 892 C C . GLU A 1 111 ? 23.348 -11.062 -10.742 1.00 80.75 111 GLU A C 1
ATOM 894 O O . GLU A 1 111 ? 23.578 -9.877 -10.980 1.00 80.75 111 GLU A O 1
ATOM 899 N N . ALA A 1 112 ? 22.488 -11.424 -9.784 1.00 78.25 112 ALA A N 1
ATOM 900 C CA . ALA A 1 112 ? 21.739 -10.463 -8.979 1.00 78.25 112 ALA A CA 1
ATOM 901 C C . ALA A 1 112 ? 22.656 -9.513 -8.187 1.00 78.25 112 ALA A C 1
ATOM 903 O O . ALA A 1 112 ? 22.366 -8.319 -8.088 1.00 78.25 112 ALA A O 1
ATOM 904 N N . SER A 1 113 ? 23.769 -10.019 -7.639 1.00 79.56 113 SER A N 1
ATOM 905 C CA . SER A 1 113 ? 24.751 -9.188 -6.934 1.00 79.56 113 SER A CA 1
ATOM 906 C C . SER A 1 113 ? 25.457 -8.214 -7.875 1.00 79.56 113 SER A C 1
ATOM 908 O O . SER A 1 113 ? 25.675 -7.064 -7.498 1.00 79.56 113 SER A O 1
ATOM 910 N N . GLU A 1 114 ? 25.802 -8.651 -9.087 1.00 82.56 114 GLU A N 1
ATOM 911 C CA . GLU A 1 114 ? 26.441 -7.797 -10.087 1.00 82.56 114 GLU A CA 1
ATOM 912 C C . GLU A 1 114 ? 25.512 -6.653 -10.514 1.00 82.56 114 GLU A C 1
ATOM 914 O O . GLU A 1 114 ? 25.910 -5.485 -10.483 1.00 82.56 114 GLU A O 1
ATOM 919 N N . TYR A 1 115 ? 24.240 -6.957 -10.789 1.00 81.50 115 TYR A N 1
ATOM 920 C CA . TYR A 1 115 ? 23.234 -5.937 -11.083 1.00 81.50 115 TYR A CA 1
ATOM 921 C C . TYR A 1 115 ? 23.030 -4.980 -9.909 1.00 81.50 115 TYR A C 1
ATOM 923 O O . TYR A 1 115 ? 23.009 -3.762 -10.093 1.00 81.50 115 TYR A O 1
ATOM 931 N N . LEU A 1 116 ? 22.921 -5.498 -8.683 1.00 78.50 116 LEU A N 1
ATOM 932 C CA . LEU A 1 116 ? 22.725 -4.657 -7.506 1.00 78.50 116 LEU A CA 1
ATOM 933 C C . LEU A 1 116 ? 23.878 -3.666 -7.337 1.00 78.50 116 LEU A C 1
ATOM 935 O O . LEU A 1 116 ? 23.624 -2.484 -7.121 1.00 78.50 116 LEU A O 1
ATOM 939 N N . SER A 1 117 ? 25.129 -4.107 -7.485 1.00 80.69 117 SER A N 1
ATOM 940 C CA . SER A 1 117 ? 26.294 -3.221 -7.402 1.00 80.69 117 SER A CA 1
ATOM 941 C C . SER A 1 117 ? 26.318 -2.152 -8.498 1.00 80.69 117 SER A C 1
ATOM 943 O O . SER A 1 117 ? 26.750 -1.034 -8.228 1.00 80.69 117 SER A O 1
ATOM 945 N N . GLN A 1 118 ? 25.839 -2.461 -9.705 1.00 83.31 118 GLN A N 1
ATOM 946 C CA . GLN A 1 118 ? 25.786 -1.502 -10.814 1.00 83.31 118 GLN A CA 1
ATOM 947 C C . GLN A 1 118 ? 24.692 -0.444 -10.635 1.00 83.31 118 GLN A C 1
ATOM 949 O O . GLN A 1 118 ? 24.901 0.725 -10.960 1.00 83.31 118 GLN A O 1
ATOM 954 N N . TYR A 1 119 ? 23.527 -0.831 -10.112 1.00 83.62 119 TYR A N 1
ATOM 955 C CA . TYR A 1 119 ? 22.388 0.077 -9.971 1.00 83.62 119 TYR A CA 1
ATOM 956 C C . TYR A 1 119 ? 22.339 0.799 -8.623 1.00 83.62 119 TYR A C 1
ATOM 958 O O . TYR A 1 119 ? 21.650 1.817 -8.500 1.00 83.62 119 TYR A O 1
ATOM 966 N N . PHE A 1 120 ? 23.064 0.314 -7.610 1.00 84.94 120 PHE A N 1
ATOM 967 C CA . PHE A 1 120 ? 23.086 0.938 -6.294 1.00 84.94 120 PHE A CA 1
ATOM 968 C C . PHE A 1 120 ? 23.612 2.373 -6.377 1.00 84.94 120 PHE A C 1
ATOM 970 O O . PHE A 1 120 ? 24.742 2.641 -6.777 1.00 84.94 120 PHE A O 1
ATOM 977 N N . SER A 1 121 ? 22.780 3.323 -5.961 1.00 89.75 121 SER A N 1
ATOM 978 C CA . SER A 1 121 ? 23.123 4.740 -5.974 1.00 89.75 121 SER A CA 1
ATOM 979 C C . SER A 1 121 ? 22.526 5.457 -4.771 1.00 89.75 121 SER A C 1
ATOM 981 O O . SER A 1 121 ? 21.464 5.087 -4.262 1.00 89.75 121 SER A O 1
ATOM 983 N N . LEU A 1 122 ? 23.174 6.549 -4.350 1.00 90.12 122 LEU A N 1
ATOM 984 C CA . LEU A 1 122 ? 22.678 7.406 -3.266 1.00 90.12 122 LEU A CA 1
ATOM 985 C C . LEU A 1 122 ? 21.250 7.906 -3.548 1.00 90.12 122 LEU A C 1
ATOM 987 O O . LEU A 1 122 ? 20.439 8.029 -2.635 1.00 90.12 122 LEU A O 1
ATOM 991 N N . LYS A 1 123 ? 20.920 8.148 -4.823 1.00 90.50 123 LYS A N 1
ATOM 992 C CA . LYS A 1 123 ? 19.582 8.559 -5.261 1.00 90.50 123 LYS A CA 1
ATOM 993 C C . LYS A 1 123 ? 18.517 7.532 -4.867 1.00 90.50 123 LYS A C 1
ATOM 995 O O . LYS A 1 123 ? 17.496 7.919 -4.306 1.00 90.50 123 LYS A O 1
ATOM 1000 N N . ILE A 1 124 ? 18.764 6.243 -5.117 1.00 90.75 124 ILE A N 1
ATOM 1001 C CA . ILE A 1 124 ? 17.839 5.162 -4.743 1.00 90.75 124 ILE A CA 1
ATOM 1002 C C . ILE A 1 124 ? 17.684 5.101 -3.225 1.00 90.75 124 ILE A C 1
ATOM 1004 O O . ILE A 1 124 ? 16.562 5.032 -2.733 1.00 90.75 124 ILE A O 1
ATOM 1008 N N . VAL A 1 125 ? 18.787 5.209 -2.477 1.00 92.00 125 VAL A N 1
ATOM 1009 C CA . VAL A 1 125 ? 18.756 5.202 -1.006 1.00 92.00 125 VAL A CA 1
ATOM 1010 C C . VAL A 1 125 ? 17.910 6.356 -0.461 1.00 92.00 125 VAL A C 1
ATOM 1012 O O . VAL A 1 125 ? 17.058 6.140 0.397 1.00 92.00 125 VAL A O 1
ATOM 1015 N N . LEU A 1 126 ? 18.088 7.576 -0.977 1.00 94.19 126 LEU A N 1
ATOM 1016 C CA . LEU A 1 126 ? 17.316 8.742 -0.540 1.00 94.19 126 LEU A CA 1
ATOM 1017 C C . LEU A 1 126 ? 15.821 8.598 -0.853 1.00 94.19 126 LEU A C 1
ATOM 1019 O O . LEU A 1 126 ? 14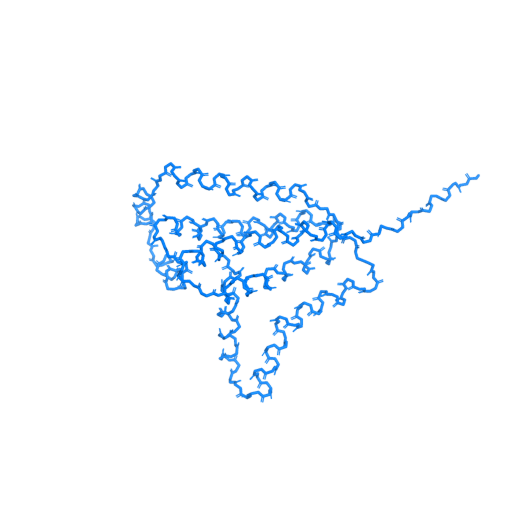.989 8.908 0.000 1.00 94.19 126 LEU A O 1
ATOM 1023 N N . ILE A 1 127 ? 15.473 8.092 -2.040 1.00 92.88 127 ILE A N 1
ATOM 1024 C CA . ILE A 1 127 ? 14.077 7.833 -2.422 1.00 92.88 127 ILE A CA 1
ATOM 1025 C C . ILE A 1 127 ? 13.469 6.753 -1.521 1.00 92.88 127 ILE A C 1
ATOM 1027 O O . ILE A 1 127 ? 12.371 6.945 -1.000 1.00 92.88 127 ILE A O 1
ATOM 1031 N N . ALA A 1 128 ? 14.193 5.659 -1.275 1.00 92.94 128 ALA A N 1
ATOM 1032 C CA . ALA A 1 128 ? 13.754 4.575 -0.404 1.00 92.94 128 ALA A CA 1
ATOM 1033 C C . ALA A 1 128 ? 13.514 5.049 1.038 1.00 92.94 128 ALA A C 1
ATOM 1035 O O . ALA A 1 128 ? 12.498 4.705 1.651 1.00 92.94 128 ALA A O 1
ATOM 1036 N N . LEU A 1 129 ? 14.410 5.883 1.575 1.00 94.94 129 LEU A N 1
ATOM 1037 C CA . LEU A 1 129 ? 14.266 6.472 2.906 1.00 94.94 129 LEU A CA 1
ATOM 1038 C C . LEU A 1 129 ? 13.067 7.419 2.981 1.00 94.94 129 LEU A C 1
ATOM 1040 O O . LEU A 1 129 ? 12.266 7.307 3.909 1.00 94.94 129 LEU A O 1
ATOM 1044 N N . ALA A 1 130 ? 12.907 8.314 2.002 1.00 95.25 130 ALA A N 1
ATOM 1045 C CA . ALA A 1 130 ? 11.769 9.228 1.947 1.00 95.25 130 ALA A CA 1
ATOM 1046 C C . ALA A 1 130 ? 10.441 8.461 1.854 1.00 95.25 130 ALA A C 1
ATOM 1048 O O . ALA A 1 130 ? 9.508 8.737 2.610 1.00 95.25 130 ALA A O 1
ATOM 1049 N N . TYR A 1 131 ? 10.377 7.447 0.988 1.00 93.75 131 TYR A N 1
ATOM 1050 C CA . TYR A 1 131 ? 9.209 6.585 0.825 1.00 93.75 131 TYR A CA 1
ATOM 1051 C C . TYR A 1 131 ? 8.845 5.859 2.127 1.00 93.75 131 TYR A C 1
ATOM 1053 O O . TYR A 1 131 ? 7.696 5.894 2.576 1.00 93.75 131 TYR A O 1
ATOM 1061 N N . THR A 1 132 ? 9.842 5.270 2.788 1.00 94.25 132 THR A N 1
ATOM 1062 C CA . THR A 1 132 ? 9.663 4.562 4.063 1.00 94.25 132 THR A CA 1
ATOM 1063 C C . THR A 1 132 ? 9.225 5.511 5.177 1.00 94.25 132 THR A C 1
ATOM 1065 O O . THR A 1 132 ? 8.328 5.178 5.951 1.00 94.25 132 THR A O 1
ATOM 1068 N N . ALA A 1 133 ? 9.786 6.721 5.242 1.00 95.25 133 ALA A N 1
ATOM 1069 C CA . ALA A 1 133 ? 9.391 7.726 6.223 1.00 95.25 133 ALA A CA 1
ATOM 1070 C C . ALA A 1 133 ? 7.913 8.120 6.075 1.00 95.25 133 ALA A C 1
ATOM 1072 O O . ALA A 1 133 ? 7.198 8.212 7.076 1.00 95.25 133 ALA A O 1
ATOM 1073 N N . VAL A 1 134 ? 7.426 8.289 4.839 1.00 94.38 134 VAL A N 1
ATOM 1074 C CA . VAL A 1 134 ? 6.006 8.564 4.573 1.00 94.38 134 VAL A CA 1
ATOM 1075 C C . VAL A 1 134 ? 5.132 7.377 4.984 1.00 94.38 134 VAL A C 1
ATOM 1077 O O . VAL A 1 134 ? 4.138 7.580 5.682 1.00 94.38 134 VAL A O 1
ATOM 1080 N N . ALA A 1 135 ? 5.518 6.143 4.643 1.00 93.31 135 ALA A N 1
ATOM 1081 C CA . ALA A 1 135 ? 4.783 4.940 5.043 1.00 93.31 135 ALA A CA 1
ATOM 1082 C C . ALA A 1 135 ? 4.649 4.823 6.574 1.00 93.31 135 ALA A C 1
ATOM 1084 O O . ALA A 1 135 ? 3.555 4.584 7.096 1.00 93.31 135 ALA A O 1
ATOM 1085 N N . VAL A 1 136 ? 5.741 5.060 7.311 1.00 93.56 136 VAL A N 1
ATOM 1086 C CA . VAL A 1 136 ? 5.748 5.053 8.782 1.00 93.56 136 VAL A CA 1
ATOM 1087 C C . VAL A 1 136 ? 4.893 6.192 9.340 1.00 93.56 136 VAL A C 1
ATOM 1089 O O . VAL A 1 136 ? 4.094 5.968 10.251 1.00 93.56 136 VAL A O 1
ATOM 1092 N N . LEU A 1 137 ? 4.985 7.403 8.781 1.00 93.56 137 LEU A N 1
ATOM 1093 C CA . LEU A 1 137 ? 4.155 8.538 9.194 1.00 93.56 137 LEU A CA 1
ATOM 1094 C C . LEU A 1 137 ? 2.668 8.198 9.045 1.00 93.56 137 LEU A C 1
ATOM 1096 O O . LEU A 1 137 ? 1.910 8.342 10.007 1.00 93.56 137 LEU A O 1
ATOM 1100 N N . LEU A 1 138 ? 2.250 7.685 7.887 1.00 91.94 138 LEU A N 1
ATOM 1101 C CA . LEU A 1 138 ? 0.865 7.282 7.644 1.00 91.94 138 LEU A CA 1
ATOM 1102 C C . LEU A 1 138 ? 0.410 6.195 8.630 1.00 91.94 138 LEU A C 1
ATOM 1104 O O . LEU A 1 138 ? -0.676 6.305 9.204 1.00 91.94 138 LEU A O 1
ATOM 1108 N N . TRP A 1 139 ? 1.262 5.204 8.909 1.00 92.38 139 TRP A N 1
ATOM 1109 C CA . TRP A 1 139 ? 0.968 4.146 9.877 1.00 92.38 139 TRP A CA 1
ATOM 1110 C C . TRP A 1 139 ? 0.779 4.680 11.305 1.00 92.38 139 TRP A C 1
ATOM 1112 O O . TRP A 1 139 ? -0.184 4.317 11.987 1.00 92.38 139 TRP A O 1
ATOM 1122 N N . THR A 1 140 ? 1.636 5.599 11.767 1.00 89.00 140 THR A N 1
ATOM 1123 C CA . THR A 1 140 ? 1.511 6.189 13.117 1.00 89.00 140 THR A CA 1
ATOM 1124 C C . THR A 1 140 ? 0.213 6.982 13.301 1.00 89.00 140 THR A C 1
ATOM 1126 O O . THR A 1 140 ? -0.310 7.066 14.418 1.00 89.00 140 THR A O 1
ATOM 1129 N N . ARG A 1 141 ? -0.348 7.518 12.209 1.00 89.44 141 ARG A N 1
ATOM 1130 C CA . ARG A 1 141 ? -1.611 8.271 12.192 1.00 89.44 141 ARG A CA 1
ATOM 1131 C C . ARG A 1 141 ? -2.857 7.383 12.146 1.00 89.44 141 ARG A C 1
ATOM 1133 O O . ARG A 1 141 ? -3.958 7.904 12.342 1.00 89.44 141 ARG A O 1
ATOM 1140 N N . LEU A 1 142 ? -2.714 6.067 11.967 1.00 87.88 142 LEU A N 1
ATOM 1141 C CA . LEU A 1 142 ? -3.843 5.139 11.958 1.00 87.88 142 LEU A CA 1
ATOM 1142 C C . LEU A 1 142 ? -4.567 5.117 13.307 1.00 87.88 142 LEU A C 1
ATOM 1144 O O . LEU A 1 142 ? -3.978 4.911 14.375 1.00 87.88 142 LEU A O 1
ATOM 1148 N N . ARG A 1 143 ? -5.890 5.280 13.242 1.00 85.12 143 ARG A N 1
ATOM 1149 C CA . ARG A 1 143 ? -6.799 5.217 14.390 1.00 85.12 143 ARG A CA 1
ATOM 1150 C C . ARG A 1 143 ? -7.820 4.097 14.188 1.00 85.12 143 ARG A C 1
ATOM 1152 O O . ARG A 1 143 ? -8.263 3.908 13.059 1.00 85.12 143 ARG A O 1
ATOM 1159 N N . PRO A 1 144 ? -8.236 3.386 15.252 1.00 81.25 144 PRO A N 1
ATOM 1160 C CA . PRO A 1 144 ? -9.303 2.390 15.173 1.00 81.25 144 PRO A CA 1
ATOM 1161 C C . PRO A 1 144 ? -10.574 2.932 14.514 1.00 81.25 144 PRO A C 1
ATOM 1163 O O . PRO A 1 144 ? -11.167 3.902 14.987 1.00 81.25 144 PRO A O 1
ATOM 1166 N N . VAL A 1 145 ? -10.997 2.283 13.427 1.00 82.12 145 VAL A N 1
ATOM 1167 C CA . VAL A 1 145 ? -12.253 2.587 12.733 1.00 82.12 145 VAL A CA 1
ATOM 1168 C C . VAL A 1 145 ? -13.360 1.744 13.359 1.00 82.12 145 VAL A C 1
ATOM 1170 O O . VAL A 1 145 ? -13.521 0.566 13.044 1.00 82.12 145 VAL A O 1
ATOM 1173 N N . TYR A 1 146 ? -14.114 2.329 14.288 1.00 79.19 146 TYR A N 1
ATOM 1174 C CA . TYR A 1 146 ? -15.247 1.650 14.916 1.00 79.19 146 TYR A CA 1
ATOM 1175 C C . TYR A 1 146 ? -16.485 1.739 14.025 1.00 79.19 146 TYR A C 1
ATOM 1177 O O . TYR A 1 146 ? -17.061 2.809 13.860 1.00 79.19 146 TYR A O 1
ATOM 1185 N N . ILE A 1 147 ? -16.900 0.603 13.462 1.00 77.69 147 ILE A N 1
ATOM 1186 C CA . ILE A 1 147 ? -18.152 0.474 12.708 1.00 77.69 147 ILE A CA 1
ATOM 1187 C C . ILE A 1 147 ? -19.148 -0.321 13.567 1.00 77.69 147 ILE A C 1
ATOM 1189 O O . ILE A 1 147 ? -18.788 -1.399 14.058 1.00 77.69 147 ILE A O 1
ATOM 1193 N N . PRO A 1 148 ? -20.387 0.166 13.768 1.00 78.56 148 PRO A N 1
ATOM 1194 C CA . PRO A 1 148 ? -21.402 -0.577 14.507 1.00 78.56 148 PRO A CA 1
ATOM 1195 C C . PRO A 1 148 ? -21.734 -1.910 13.817 1.00 78.56 148 PRO A C 1
ATOM 1197 O O . PRO A 1 148 ? -21.767 -2.016 12.590 1.00 78.56 148 PRO A O 1
ATOM 1200 N N . LYS A 1 149 ? -22.012 -2.951 14.610 1.00 76.75 149 LYS A N 1
ATOM 1201 C CA . LYS A 1 149 ? -22.653 -4.169 14.089 1.00 76.75 149 LYS A CA 1
ATOM 1202 C C . LYS A 1 149 ? -24.113 -3.821 13.728 1.00 76.75 149 LYS A C 1
ATOM 1204 O O . LYS A 1 149 ? -24.734 -3.123 14.528 1.00 76.75 149 LYS A O 1
ATOM 1209 N N . PR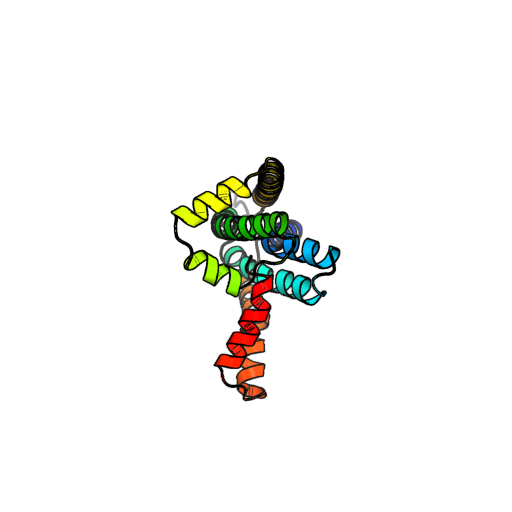O A 1 150 ? -24.667 -4.260 12.578 1.00 79.12 150 PRO A N 1
ATOM 1210 C CA . PRO A 1 150 ? -24.131 -5.240 11.621 1.00 79.12 150 PRO A CA 1
ATOM 1211 C C . PRO A 1 150 ? -23.324 -4.647 10.447 1.00 79.12 150 PRO A C 1
ATOM 1213 O O . PRO A 1 150 ? -22.674 -5.400 9.722 1.00 79.12 150 PRO A O 1
ATOM 1216 N N . TRP A 1 151 ? -23.318 -3.321 10.276 1.00 81.75 151 TRP A N 1
ATOM 1217 C CA . TRP A 1 151 ? -22.770 -2.612 9.107 1.00 81.75 151 TRP A CA 1
ATOM 1218 C C . TRP A 1 151 ? -21.341 -2.982 8.735 1.00 81.75 151 TRP A C 1
ATOM 1220 O O . TRP A 1 151 ? -21.003 -3.056 7.562 1.00 81.75 151 TRP A O 1
ATOM 1230 N N . ARG A 1 152 ? -20.513 -3.284 9.727 1.00 82.38 152 ARG A N 1
ATOM 1231 C CA . ARG A 1 152 ? -19.154 -3.784 9.529 1.00 82.38 152 ARG A CA 1
ATOM 1232 C C . ARG A 1 152 ? -19.071 -4.975 8.565 1.00 82.38 152 ARG A C 1
ATOM 1234 O O . ARG A 1 152 ? -18.216 -4.983 7.691 1.00 82.38 152 ARG A O 1
ATOM 1241 N N . TYR A 1 153 ? -19.937 -5.972 8.739 1.00 83.88 153 TYR A N 1
ATOM 1242 C CA . TYR A 1 153 ? -19.940 -7.167 7.892 1.00 83.88 153 TYR A CA 1
ATOM 1243 C C . TYR A 1 153 ? -20.530 -6.862 6.520 1.00 83.88 153 TYR A C 1
ATOM 1245 O O . TYR A 1 153 ? -20.009 -7.336 5.519 1.00 83.88 153 TYR A O 1
ATOM 1253 N N . VAL A 1 154 ? -21.563 -6.016 6.479 1.00 85.56 154 VAL A N 1
ATOM 1254 C CA . VAL A 1 154 ? -22.204 -5.580 5.233 1.00 85.56 154 VAL A CA 1
ATOM 1255 C C . VAL A 1 154 ? -21.209 -4.842 4.340 1.00 85.56 154 VAL A C 1
ATOM 1257 O O . VAL A 1 154 ? -21.092 -5.175 3.170 1.00 85.56 154 VAL A O 1
ATOM 1260 N N . VAL A 1 155 ? -20.443 -3.893 4.886 1.00 84.94 155 VAL A N 1
ATOM 1261 C CA . VAL A 1 155 ? -19.446 -3.123 4.123 1.00 84.94 155 VAL A CA 1
ATOM 1262 C C . VAL A 1 155 ? -18.304 -4.021 3.643 1.00 84.94 155 VAL A C 1
ATOM 1264 O O . VAL A 1 155 ? -17.927 -3.952 2.477 1.00 84.94 155 VAL A O 1
ATOM 1267 N N . SER A 1 156 ? -17.780 -4.902 4.502 1.00 85.50 156 SER A N 1
ATOM 1268 C CA . SER A 1 156 ? -16.751 -5.870 4.101 1.00 85.50 156 SER A CA 1
ATOM 1269 C C . SER A 1 156 ? -17.238 -6.813 2.998 1.00 85.50 156 SER A C 1
ATOM 1271 O O . SER A 1 156 ? -16.515 -7.048 2.032 1.00 85.50 156 SER A O 1
ATOM 1273 N N . PHE A 1 157 ? -18.467 -7.322 3.115 1.00 87.12 157 PHE A N 1
ATOM 1274 C CA . PHE A 1 157 ? -19.068 -8.181 2.100 1.00 87.12 157 PHE A CA 1
ATOM 1275 C C . PHE A 1 157 ? -19.341 -7.419 0.803 1.00 87.12 157 PHE A C 1
ATOM 1277 O O . PHE A 1 157 ? -19.055 -7.940 -0.264 1.00 87.12 157 PHE A O 1
ATOM 1284 N N . ALA A 1 158 ? -19.824 -6.177 0.874 1.00 87.62 158 ALA A N 1
ATOM 1285 C CA . ALA A 1 158 ? -20.069 -5.343 -0.298 1.00 87.62 158 ALA A CA 1
ATOM 1286 C C . ALA A 1 158 ? -18.779 -5.038 -1.076 1.00 87.62 158 ALA A C 1
ATOM 1288 O O . ALA A 1 158 ? -18.795 -5.096 -2.303 1.00 87.62 158 ALA A O 1
ATOM 1289 N N . LEU A 1 159 ? -17.660 -4.774 -0.387 1.00 86.19 159 LEU A N 1
ATOM 1290 C CA . LEU A 1 159 ? -16.350 -4.592 -1.027 1.00 86.19 159 LEU A CA 1
ATOM 1291 C C . LEU A 1 159 ? -15.895 -5.866 -1.747 1.00 86.19 159 LEU A C 1
ATOM 1293 O O . LEU A 1 159 ? -15.530 -5.814 -2.920 1.00 86.19 159 LEU A O 1
ATOM 1297 N N . LEU A 1 160 ? -15.964 -7.012 -1.065 1.00 87.38 160 LEU A N 1
ATOM 1298 C CA . LEU A 1 160 ? -15.580 -8.305 -1.634 1.00 87.38 160 LEU A CA 1
ATOM 1299 C C . LEU A 1 160 ? -16.489 -8.672 -2.818 1.00 87.38 160 LEU A C 1
ATOM 1301 O O . LEU A 1 160 ? -16.017 -9.075 -3.881 1.00 87.38 160 LEU A O 1
ATOM 1305 N N . TYR A 1 161 ? -17.797 -8.464 -2.666 1.00 85.81 161 TYR A N 1
ATOM 1306 C CA . TYR A 1 161 ? -18.775 -8.744 -3.704 1.00 85.81 161 TYR A CA 1
ATOM 1307 C C . TYR A 1 161 ? -18.588 -7.849 -4.925 1.00 85.81 161 TYR A C 1
ATOM 1309 O O . TYR A 1 161 ? -18.482 -8.355 -6.036 1.00 85.81 161 TYR A O 1
ATOM 1317 N N . GLY A 1 162 ? -18.501 -6.534 -4.736 1.00 83.62 162 GLY A N 1
ATOM 1318 C CA . GLY A 1 162 ? -18.391 -5.584 -5.839 1.00 83.62 162 GLY A CA 1
ATOM 1319 C C . GLY A 1 162 ? -17.101 -5.736 -6.646 1.00 83.62 162 GLY A C 1
ATOM 1320 O O . GLY A 1 162 ? -17.135 -5.622 -7.871 1.00 83.62 162 GLY A O 1
ATOM 1321 N N . LEU A 1 163 ? -15.977 -6.014 -5.979 1.00 81.56 163 LEU A N 1
ATOM 1322 C CA . LEU A 1 163 ? -14.661 -6.047 -6.625 1.00 81.56 163 LEU A CA 1
ATOM 1323 C C . LEU A 1 163 ? -14.274 -7.426 -7.167 1.00 81.56 163 LEU A C 1
ATOM 1325 O O . LEU A 1 163 ? -13.572 -7.489 -8.172 1.00 81.56 163 LEU A O 1
ATOM 1329 N N . ILE A 1 164 ? -14.733 -8.515 -6.538 1.00 82.38 164 ILE A N 1
ATOM 1330 C CA . ILE A 1 164 ? -14.322 -9.883 -6.890 1.00 82.38 164 ILE A CA 1
ATOM 1331 C C . ILE A 1 164 ? -15.510 -10.702 -7.405 1.00 82.38 164 ILE A C 1
ATOM 1333 O O . ILE A 1 164 ? -15.497 -11.151 -8.549 1.00 82.38 164 ILE A O 1
ATOM 1337 N N . LEU A 1 165 ? -16.565 -10.889 -6.602 1.00 78.00 165 LEU A N 1
ATOM 1338 C CA . LEU A 1 165 ? -17.652 -11.810 -6.979 1.00 78.00 165 LEU A CA 1
ATOM 1339 C C . LEU A 1 165 ? -18.478 -11.308 -8.165 1.00 78.00 165 LEU A C 1
ATOM 1341 O O . LEU A 1 165 ? -18.822 -12.099 -9.034 1.00 78.00 165 LEU A O 1
ATOM 1345 N N . HIS A 1 166 ? -18.789 -10.016 -8.230 1.00 81.25 166 HIS A N 1
ATOM 1346 C CA . HIS A 1 166 ? -19.593 -9.428 -9.295 1.00 81.25 166 HIS A CA 1
ATOM 1347 C C . HIS A 1 166 ? -18.949 -9.573 -10.686 1.00 81.25 166 HIS A C 1
ATOM 1349 O O . HIS A 1 166 ? -19.628 -10.070 -11.587 1.00 81.25 166 HIS A O 1
ATOM 1355 N N . PRO A 1 167 ? -17.667 -9.204 -10.916 1.00 75.00 167 PRO A N 1
ATOM 1356 C CA . PRO A 1 167 ? -17.047 -9.413 -12.223 1.00 75.00 167 PRO A CA 1
ATOM 1357 C C . PRO A 1 167 ? -16.922 -10.897 -12.583 1.00 75.00 167 PRO A C 1
ATOM 1359 O O . PRO A 1 167 ? -17.123 -11.237 -13.747 1.00 75.00 167 PRO A O 1
ATOM 1362 N N . ILE A 1 168 ? -16.665 -11.782 -11.612 1.00 75.56 168 ILE A N 1
ATOM 1363 C CA . ILE A 1 168 ? -16.633 -13.233 -11.851 1.00 75.56 168 ILE A CA 1
ATOM 1364 C C . ILE A 1 168 ? -18.019 -13.743 -12.251 1.00 75.56 168 ILE A C 1
ATOM 1366 O O . ILE A 1 168 ? -18.149 -14.459 -13.243 1.00 75.56 168 ILE A O 1
ATOM 1370 N N . ALA A 1 169 ? -19.061 -13.346 -11.521 1.00 73.06 169 ALA A N 1
ATOM 1371 C CA . ALA A 1 169 ? -20.427 -13.773 -11.781 1.00 73.06 169 ALA A CA 1
ATOM 1372 C C . ALA A 1 169 ? -20.913 -13.283 -13.153 1.00 73.06 169 ALA A C 1
ATOM 1374 O O . ALA A 1 169 ? -21.407 -14.062 -13.964 1.00 73.06 169 ALA A O 1
ATOM 1375 N N . MET A 1 170 ? -20.695 -12.002 -13.451 1.00 71.44 170 MET A N 1
ATOM 1376 C CA . MET A 1 170 ? -21.090 -11.387 -14.716 1.00 71.44 170 MET A CA 1
ATOM 1377 C C . MET A 1 170 ? -20.325 -11.981 -15.911 1.00 71.44 170 MET A C 1
ATOM 1379 O O . MET A 1 170 ? -20.913 -12.258 -16.954 1.00 71.44 170 MET A O 1
ATOM 1383 N N . ASN A 1 171 ? -19.015 -12.206 -15.798 1.00 66.50 171 ASN A N 1
ATOM 1384 C CA . ASN A 1 171 ? -18.233 -12.702 -16.933 1.00 66.50 171 ASN A CA 1
ATOM 1385 C C . ASN A 1 171 ? -18.397 -14.212 -17.165 1.00 66.50 171 ASN A C 1
ATOM 1387 O O . ASN A 1 171 ? -18.422 -14.636 -18.320 1.00 66.50 171 ASN A O 1
ATOM 1391 N N . THR A 1 172 ? -18.557 -15.005 -16.105 1.00 65.56 172 THR A N 1
ATOM 1392 C CA . THR A 1 172 ? -18.683 -16.465 -16.214 1.00 65.56 172 THR A CA 1
ATOM 1393 C C . THR A 1 172 ? -20.128 -16.897 -16.463 1.00 65.56 172 THR A C 1
ATOM 1395 O O . THR A 1 172 ? -20.370 -17.654 -17.394 1.00 65.56 172 THR A O 1
ATOM 1398 N N . PHE A 1 173 ? -21.104 -16.390 -15.697 1.00 64.06 173 PHE A N 1
ATOM 1399 C CA . PHE A 1 173 ? -22.498 -16.846 -15.808 1.00 64.06 173 PHE A CA 1
ATOM 1400 C C . PHE A 1 173 ? -23.314 -16.088 -16.857 1.00 64.06 173 PHE A C 1
ATOM 1402 O O . PHE A 1 173 ? -24.199 -16.676 -17.465 1.00 64.06 173 PHE A O 1
ATOM 1409 N N . ILE A 1 174 ? -23.046 -14.794 -17.079 1.00 67.31 174 ILE A N 1
ATOM 1410 C CA . ILE A 1 174 ? -23.838 -13.983 -18.026 1.00 67.31 174 ILE A CA 1
ATOM 1411 C C . ILE A 1 174 ? -23.172 -13.936 -19.405 1.00 67.31 174 ILE A C 1
ATOM 1413 O O . ILE A 1 174 ? -23.856 -14.008 -20.423 1.00 67.31 174 ILE A O 1
ATOM 1417 N N . LYS A 1 175 ? -21.837 -13.841 -19.466 1.00 67.31 175 LYS A N 1
ATOM 1418 C CA . LYS A 1 175 ? -21.094 -13.775 -20.739 1.00 67.31 175 LYS A CA 1
ATOM 1419 C C . LYS A 1 175 ? -20.540 -15.121 -21.223 1.00 67.31 175 LYS A C 1
ATOM 1421 O O . LYS A 1 175 ? -19.868 -15.126 -22.252 1.00 67.31 175 LYS A O 1
ATOM 1426 N N . ASN A 1 176 ? -20.796 -16.226 -20.508 1.00 69.38 176 ASN A N 1
ATOM 1427 C CA . ASN A 1 176 ? -20.314 -17.583 -20.821 1.00 69.38 176 ASN A CA 1
ATOM 1428 C C . ASN A 1 176 ? -18.813 -17.649 -21.161 1.00 69.38 176 ASN A C 1
ATOM 1430 O O . ASN A 1 176 ? -18.384 -18.462 -21.983 1.00 69.38 176 ASN A O 1
ATOM 1434 N N . LYS A 1 177 ? -17.989 -16.772 -20.572 1.00 68.12 177 LYS A N 1
ATOM 1435 C CA . LYS A 1 177 ? -16.542 -16.848 -20.777 1.00 68.12 177 LYS A CA 1
ATOM 1436 C C . LYS A 1 177 ? -15.991 -18.024 -19.969 1.00 68.12 177 LYS A C 1
ATOM 1438 O O . LYS A 1 177 ? -16.411 -18.203 -18.823 1.00 68.12 177 LYS A O 1
ATOM 1443 N N . PRO A 1 178 ? -15.036 -18.795 -20.523 1.00 77.19 178 PRO A N 1
ATOM 1444 C CA . PRO A 1 178 ? -14.359 -19.829 -19.755 1.00 77.19 178 PRO A CA 1
ATOM 1445 C C . PRO A 1 178 ? -13.734 -19.207 -18.507 1.00 77.19 178 PRO A C 1
ATOM 1447 O O . PRO A 1 178 ? -13.212 -18.089 -18.555 1.00 77.19 178 PRO A O 1
ATOM 1450 N N . PHE A 1 179 ? -13.827 -19.932 -17.393 1.00 73.56 179 PHE A N 1
ATOM 1451 C CA . PHE A 1 179 ? -13.449 -19.446 -16.067 1.00 73.56 179 PHE A CA 1
ATOM 1452 C C . PHE A 1 179 ? -12.015 -18.893 -16.033 1.00 73.56 179 PHE A C 1
ATOM 1454 O O . PHE A 1 179 ? -11.791 -17.828 -15.463 1.00 73.56 179 PHE A O 1
ATOM 1461 N N . GLU A 1 180 ? -11.089 -19.536 -16.747 1.00 72.50 180 GLU A N 1
ATOM 1462 C CA . GLU A 1 180 ? -9.692 -19.102 -16.903 1.00 72.50 180 GLU A CA 1
ATOM 1463 C C . GLU A 1 180 ? -9.583 -17.673 -17.450 1.00 72.50 180 GLU A C 1
ATOM 1465 O O . GLU A 1 180 ? -9.015 -16.802 -16.801 1.00 72.50 180 GLU A O 1
ATOM 1470 N N . LYS A 1 181 ? -10.269 -17.362 -18.559 1.00 72.00 181 LYS A N 1
ATOM 1471 C CA . LYS A 1 181 ? -10.252 -16.009 -19.147 1.00 72.00 181 LYS A CA 1
ATOM 1472 C C . LYS A 1 181 ? -10.870 -14.950 -18.233 1.00 72.00 181 LYS A C 1
ATOM 1474 O O . LYS A 1 181 ? -10.598 -13.758 -18.389 1.00 72.00 181 LYS A O 1
ATOM 1479 N N . THR A 1 182 ? -11.764 -15.345 -17.332 1.00 74.44 182 THR A N 1
ATOM 1480 C CA . THR A 1 182 ? -12.342 -14.436 -16.335 1.00 74.44 182 THR A CA 1
ATOM 1481 C C . THR A 1 182 ? -11.356 -14.158 -15.204 1.00 74.44 182 THR A C 1
ATOM 1483 O O . THR A 1 182 ? -11.277 -13.013 -14.758 1.00 74.44 182 THR A O 1
ATOM 1486 N N . LEU A 1 183 ? -10.590 -15.167 -14.780 1.00 76.56 183 LEU A N 1
ATOM 1487 C CA . LEU A 1 183 ? -9.512 -15.005 -13.809 1.00 76.56 183 LEU A CA 1
ATOM 1488 C C . LEU A 1 183 ? -8.370 -14.160 -14.372 1.00 76.56 183 LEU A C 1
ATOM 1490 O O . LEU A 1 183 ? -7.951 -13.235 -13.689 1.00 76.56 183 LEU A O 1
ATOM 1494 N N . ASP A 1 184 ? -7.960 -14.378 -15.622 1.00 77.25 184 ASP A N 1
ATOM 1495 C CA . ASP A 1 184 ? -6.904 -13.582 -16.263 1.00 77.25 184 ASP A CA 1
ATOM 1496 C C . ASP A 1 184 ? -7.286 -12.098 -16.345 1.00 77.25 184 ASP A C 1
ATOM 1498 O O . ASP A 1 184 ? -6.507 -11.221 -15.983 1.00 77.25 184 ASP A O 1
ATOM 1502 N N . ASN A 1 185 ? -8.533 -11.800 -16.737 1.00 78.38 185 ASN A N 1
ATOM 1503 C CA . ASN A 1 185 ? -9.047 -10.424 -16.760 1.00 78.38 185 ASN A CA 1
ATOM 1504 C C . ASN A 1 185 ? -9.174 -9.800 -15.364 1.00 78.38 185 ASN A C 1
ATOM 1506 O O . ASN A 1 185 ? -9.202 -8.576 -15.237 1.00 78.38 185 ASN A O 1
ATOM 1510 N N . LEU A 1 186 ? -9.360 -10.607 -14.319 1.00 79.00 186 LEU A N 1
ATOM 1511 C CA . LEU A 1 186 ? -9.379 -10.105 -12.950 1.00 79.00 186 LEU A CA 1
ATOM 1512 C C . LEU A 1 186 ? -7.951 -9.847 -12.464 1.00 79.00 186 LEU A C 1
ATOM 1514 O O . LEU A 1 186 ? -7.694 -8.783 -11.910 1.00 79.00 186 LEU A O 1
ATOM 1518 N N . ALA A 1 187 ? -7.033 -10.776 -12.730 1.00 78.56 187 ALA A N 1
ATOM 1519 C CA . ALA A 1 187 ? -5.621 -10.669 -12.395 1.00 78.56 187 ALA A CA 1
ATOM 1520 C C . ALA A 1 187 ? -4.992 -9.427 -13.038 1.00 78.56 187 ALA A C 1
ATOM 1522 O O . ALA A 1 187 ? -4.409 -8.617 -12.325 1.00 78.56 187 ALA A O 1
ATOM 1523 N N . SER A 1 188 ? -5.236 -9.187 -14.330 1.00 76.81 188 SER A N 1
ATOM 1524 C CA . SER A 1 188 ? -4.723 -8.004 -15.037 1.00 76.81 188 SER A CA 1
ATOM 1525 C C . SER A 1 188 ? -5.256 -6.679 -14.475 1.00 76.81 188 SER A C 1
ATOM 1527 O O . SER A 1 188 ? -4.632 -5.633 -14.609 1.00 76.81 188 SER A O 1
ATOM 1529 N N . ARG A 1 189 ? -6.437 -6.690 -13.844 1.00 79.75 189 ARG A N 1
ATOM 1530 C CA . ARG A 1 189 ? -7.003 -5.512 -13.167 1.00 79.75 189 ARG A CA 1
ATOM 1531 C C . ARG A 1 189 ? -6.515 -5.361 -11.732 1.00 79.75 189 ARG A C 1
ATOM 1533 O O . ARG A 1 189 ? -6.580 -4.266 -11.184 1.00 79.75 189 ARG A O 1
ATOM 1540 N N . MET A 1 190 ? -6.061 -6.447 -11.118 1.00 80.62 190 MET A N 1
ATOM 1541 C CA . MET A 1 190 ? -5.448 -6.440 -9.793 1.00 80.62 190 MET A CA 1
ATOM 1542 C C . MET A 1 190 ? -3.960 -6.094 -9.851 1.00 80.62 190 MET A C 1
ATOM 1544 O O . MET A 1 190 ? -3.447 -5.570 -8.869 1.00 80.62 190 MET A O 1
ATOM 1548 N N . GLU A 1 191 ? -3.296 -6.329 -10.982 1.00 77.81 191 GLU A N 1
ATOM 1549 C CA . GLU A 1 191 ? -1.872 -6.050 -11.206 1.00 77.81 191 GLU A CA 1
ATOM 1550 C C . GLU A 1 191 ? -1.477 -4.603 -10.848 1.00 77.81 191 GLU A C 1
ATOM 1552 O O . GLU A 1 191 ? -0.551 -4.437 -10.062 1.00 77.81 191 GLU A O 1
ATOM 1557 N N . PRO A 1 192 ? -2.230 -3.543 -11.218 1.00 74.25 192 PRO A N 1
ATOM 1558 C CA . PRO A 1 192 ? -1.907 -2.178 -10.783 1.00 74.25 192 PRO A CA 1
ATOM 1559 C C . PRO A 1 192 ? -1.993 -1.956 -9.265 1.00 74.25 192 PRO A C 1
ATOM 1561 O O . PRO A 1 192 ? -1.482 -0.963 -8.748 1.00 74.25 192 PRO A O 1
ATOM 1564 N N . ALA A 1 193 ? -2.715 -2.823 -8.553 1.00 74.00 193 ALA A N 1
ATOM 1565 C CA . ALA A 1 193 ? -2.961 -2.728 -7.120 1.00 74.00 193 ALA A CA 1
ATOM 1566 C C . ALA A 1 193 ? -2.058 -3.634 -6.278 1.00 74.00 193 ALA A C 1
ATOM 1568 O O . ALA A 1 193 ? -1.975 -3.425 -5.063 1.00 74.00 193 ALA A O 1
ATOM 1569 N N . ALA A 1 194 ? -1.431 -4.626 -6.909 1.00 69.06 194 ALA A N 1
ATOM 1570 C CA . ALA A 1 194 ? -0.428 -5.509 -6.343 1.00 69.06 194 ALA A CA 1
ATOM 1571 C C . ALA A 1 194 ? 0.950 -4.926 -6.694 1.00 69.06 194 ALA A C 1
ATOM 1573 O O . ALA A 1 194 ? 1.432 -5.165 -7.798 1.00 69.06 194 ALA A O 1
ATOM 1574 N N . PRO A 1 195 ? 1.522 -4.082 -5.816 1.00 54.50 195 PRO A N 1
ATOM 1575 C CA . PRO A 1 195 ? 2.836 -3.512 -6.059 1.00 54.50 195 PRO A CA 1
ATOM 1576 C C . PRO A 1 195 ? 3.939 -4.573 -6.061 1.00 54.50 195 PRO A C 1
ATOM 1578 O O . PRO A 1 195 ? 3.701 -5.676 -5.513 1.00 54.50 195 PRO A O 1
#